Protein AF-0000000087536889 (afdb_homodimer)

Foldseek 3Di:
DDADDLLSVLVVVQVVCVVVVRHDDSVVSSVVSVVVVVVLVVCAVVQHWDDDAQAKIKGKDKDAWDWDDDVVDDIDIGHIDIDIDMDGGNNVVVVVVVVVVVVVVVVD/DDADDLLSVLVVVQVVCVVVVRHDDSVVSSVVSVVVVVVLVVCAVVQHWDDDAQAKIKGKDKDAWDWDDDDPPDIDIGHIDIDIDMDGGNNVVVVVVVVVVVVVVVVD

Organism: NCBI:txid88431

pLDDT: mean 89.38, std 15.9, range [30.55, 98.88]

InterPro domains:
  IPR010992 Integration host factor (IHF)-like DNA-binding domain superfamily [G3DSA:4.10.520.10] (6-98)
  IPR010992 Integration host factor (IHF)-like DNA-binding domain superfamily [SSF47729] (7-92)

Secondary structure (DSSP, 8-state):
-EEESHHHHHHHHHHHHHHTT----HHHHHHHHHHHHHHHHHHHHTT-EEEETTTEEEEEEEEPPEEEEETTEEEEEEPPEEEEEEEE-HHHHHHHHHHHHHHHHHH-/-EEESHHHHHHHHHHHHHHTT----HHHHHHHHHHHHHHHHHHHHTT-EEEETTTEEEEEEEEPPEEEEETTTEEEEEPPE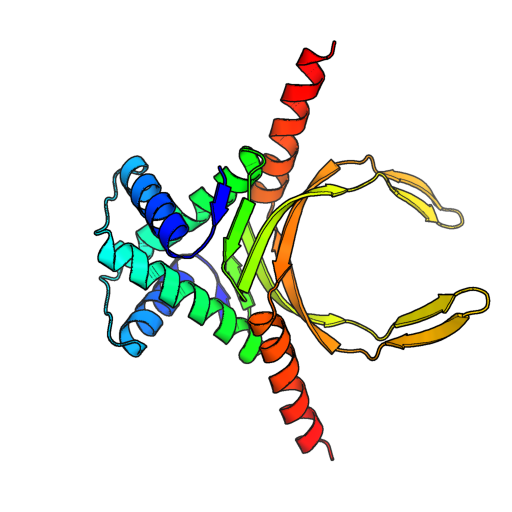EEEEEEE-HHHHHHHHHHHHHHHHHH-

Radius of gyration: 19.92 Å; Cα contacts (8 Å, |Δi|>4): 391; chains: 2; bounding box: 56×58×43 Å

Structure (mmCIF, N/CA/C/O backbone):
data_AF-0000000087536889-model_v1
#
loop_
_entity.id
_entity.type
_entity.pdbx_description
1 polymer 'Uncharacterized protein'
#
loop_
_atom_site.group_PDB
_atom_site.id
_atom_site.type_symbol
_atom_site.label_atom_id
_atom_site.label_alt_id
_atom_site.label_comp_id
_atom_site.label_asym_id
_atom_site.label_entity_id
_atom_site.label_seq_id
_atom_site.pdbx_PDB_ins_code
_atom_site.Cartn_x
_atom_site.Cartn_y
_atom_site.Cartn_z
_atom_site.occupancy
_atom_site.B_iso_or_equiv
_atom_site.auth_seq_id
_atom_site.auth_comp_id
_atom_site.auth_asym_id
_atom_site.auth_atom_id
_atom_site.pdbx_PDB_model_num
ATOM 1 N N . MET A 1 1 ? 10.578 -4.438 12.352 1 92.12 1 MET A N 1
ATOM 2 C CA . MET A 1 1 ? 9.586 -3.404 12.625 1 92.12 1 MET A CA 1
ATOM 3 C C . MET A 1 1 ? 8.172 -3.941 12.43 1 92.12 1 MET A C 1
ATOM 5 O O . MET A 1 1 ? 7.855 -4.488 11.375 1 92.12 1 MET A O 1
ATOM 9 N N . LYS A 1 2 ? 7.332 -3.932 13.469 1 97 2 LYS A N 1
ATOM 10 C CA . LYS A 1 2 ? 5.938 -4.363 13.438 1 97 2 LYS A CA 1
ATOM 11 C C . LYS A 1 2 ? 4.996 -3.207 13.766 1 97 2 LYS A C 1
ATOM 13 O O . LYS A 1 2 ? 5.125 -2.574 14.812 1 97 2 LYS A O 1
ATOM 18 N N . ILE A 1 3 ? 4.113 -2.93 12.883 1 98.56 3 ILE A N 1
ATOM 19 C CA . ILE A 1 3 ? 3.186 -1.812 13.008 1 98.56 3 ILE A CA 1
ATOM 20 C C . ILE A 1 3 ? 1.748 -2.322 12.938 1 98.56 3 ILE A C 1
ATOM 22 O O . ILE A 1 3 ? 1.339 -2.902 11.93 1 98.56 3 ILE A O 1
ATOM 26 N N . ASN A 1 4 ? 1.062 -2.088 14.008 1 98.5 4 ASN A N 1
ATOM 27 C CA . ASN A 1 4 ? -0.333 -2.508 14.078 1 98.5 4 ASN A CA 1
ATOM 28 C C . ASN A 1 4 ? -1.261 -1.329 14.359 1 98.5 4 ASN A C 1
ATOM 30 O O . ASN A 1 4 ? -1.354 -0.865 15.5 1 98.5 4 ASN A O 1
ATOM 34 N N . GLY A 1 5 ? -1.915 -0.837 13.32 1 98.25 5 GLY A N 1
ATOM 35 C CA . GLY A 1 5 ? -2.895 0.226 13.477 1 98.25 5 GLY A CA 1
ATOM 36 C C . GLY A 1 5 ? -2.338 1.603 13.164 1 98.25 5 GLY A C 1
ATOM 37 O O . GLY A 1 5 ? -1.119 1.785 13.109 1 98.25 5 GLY A O 1
ATOM 38 N N . ILE A 1 6 ? -3.236 2.523 13.055 1 98 6 ILE A N 1
ATOM 39 C CA . ILE A 1 6 ? -2.922 3.867 12.586 1 98 6 ILE A CA 1
ATOM 40 C C . ILE A 1 6 ? -2.092 4.602 13.633 1 98 6 ILE A C 1
ATOM 42 O O . ILE A 1 6 ? -1.249 5.438 13.297 1 98 6 ILE A O 1
ATOM 46 N N . LYS A 1 7 ? -2.279 4.277 14.891 1 98 7 LYS A N 1
ATOM 47 C CA . LYS A 1 7 ? -1.533 4.957 15.945 1 98 7 LYS A CA 1
ATOM 48 C C . LYS A 1 7 ? -0.051 4.598 15.891 1 98 7 LYS A C 1
ATOM 50 O O . LYS A 1 7 ? 0.81 5.477 15.938 1 98 7 LYS A O 1
ATOM 55 N N . GLN A 1 8 ? 0.2 3.324 15.773 1 98.75 8 GLN A N 1
ATOM 56 C CA . GLN A 1 8 ? 1.59 2.891 15.68 1 98.75 8 GLN A CA 1
ATOM 57 C C . GLN A 1 8 ? 2.227 3.352 14.375 1 98.75 8 GLN A C 1
ATOM 59 O O . GLN A 1 8 ? 3.422 3.654 14.336 1 98.75 8 GLN A O 1
ATOM 64 N N . LEU A 1 9 ? 1.431 3.385 13.297 1 98.81 9 LEU A N 1
ATOM 65 C CA . LEU A 1 9 ? 1.932 3.934 12.039 1 98.81 9 LEU A CA 1
ATOM 66 C C . LEU A 1 9 ? 2.328 5.395 12.203 1 98.81 9 LEU A C 1
ATOM 68 O O . LEU A 1 9 ? 3.377 5.82 11.711 1 98.81 9 LEU A O 1
ATOM 72 N N . THR A 1 10 ? 1.454 6.098 12.867 1 98.75 10 THR A N 1
ATOM 73 C CA . THR A 1 10 ? 1.726 7.508 13.133 1 98.75 10 THR A CA 1
ATOM 74 C C . THR A 1 10 ? 3.059 7.676 13.852 1 98.75 10 THR A C 1
ATOM 76 O O . THR A 1 10 ? 3.869 8.531 13.484 1 98.75 10 THR A O 1
ATOM 79 N N . ASP A 1 11 ? 3.295 6.871 14.859 1 98.75 11 ASP A N 1
ATOM 80 C CA . ASP A 1 11 ? 4.539 6.941 15.617 1 98.75 11 ASP A CA 1
ATOM 81 C C . ASP A 1 11 ? 5.742 6.645 14.727 1 98.75 11 ASP A C 1
ATOM 83 O O . ASP A 1 11 ? 6.758 7.344 14.797 1 98.75 11 ASP A O 1
ATOM 87 N N . ALA A 1 12 ? 5.641 5.633 13.93 1 98.81 12 ALA A N 1
ATOM 88 C CA . ALA A 1 12 ? 6.734 5.23 13.047 1 98.81 12 ALA A CA 1
ATOM 89 C C . ALA A 1 12 ? 7.062 6.328 12.039 1 98.81 12 ALA A C 1
ATOM 91 O O . ALA A 1 12 ? 8.234 6.625 11.797 1 98.81 12 ALA A O 1
ATOM 92 N N . VAL A 1 13 ? 6.008 6.863 11.461 1 98.81 13 VAL A N 1
ATOM 93 C CA . VAL A 1 13 ? 6.203 7.902 10.453 1 98.81 13 VAL A CA 1
ATOM 94 C C . VAL A 1 13 ? 6.75 9.164 11.117 1 98.81 13 VAL A C 1
ATOM 96 O O . VAL A 1 13 ? 7.629 9.836 10.57 1 98.81 13 VAL A O 1
ATOM 99 N N . TYR A 1 14 ? 6.199 9.461 12.266 1 98.81 14 TYR A N 1
ATOM 100 C CA . TYR A 1 14 ? 6.668 10.586 13.062 1 98.81 14 TYR A CA 1
ATOM 101 C C . TYR A 1 14 ? 8.164 10.469 13.352 1 98.81 14 TYR A C 1
ATOM 103 O O . TYR A 1 14 ? 8.922 11.414 13.133 1 98.81 14 TYR A O 1
ATOM 111 N N . ASP A 1 15 ? 8.625 9.359 13.82 1 98.69 15 ASP A N 1
ATOM 112 C CA . ASP A 1 15 ? 10.023 9.109 14.156 1 98.69 15 ASP A CA 1
ATOM 113 C C . ASP A 1 15 ? 10.898 9.133 12.906 1 98.69 15 ASP A C 1
ATOM 115 O O . ASP A 1 15 ? 12.008 9.664 12.922 1 98.69 15 ASP A O 1
ATOM 119 N N . LYS A 1 16 ? 10.367 8.57 11.836 1 98.75 16 LYS A N 1
ATOM 120 C CA . LYS A 1 16 ? 11.125 8.531 10.586 1 98.75 16 LYS A CA 1
ATOM 121 C C . LYS A 1 16 ? 11.359 9.938 10.039 1 98.75 16 LYS A C 1
ATOM 123 O O . LYS A 1 16 ? 12.445 10.234 9.531 1 98.75 16 LYS A O 1
ATOM 128 N N . ALA A 1 17 ? 10.305 10.75 10.117 1 98.56 17 ALA A N 1
ATOM 129 C CA . ALA A 1 17 ? 10.445 12.133 9.672 1 98.56 17 ALA A CA 1
ATOM 130 C C . ALA A 1 17 ? 11.531 12.852 10.469 1 98.56 17 ALA A C 1
ATOM 132 O O . ALA A 1 17 ? 12.305 13.633 9.906 1 98.56 17 ALA A O 1
ATOM 133 N N . LYS A 1 18 ? 11.609 12.57 11.75 1 98.38 18 LYS A N 1
ATOM 134 C CA . LYS A 1 18 ? 12.656 13.133 12.594 1 98.38 18 LYS A CA 1
ATOM 135 C C . LYS A 1 18 ? 14.031 12.648 12.156 1 98.38 18 LYS A C 1
ATOM 137 O O . LYS A 1 18 ? 14.977 13.438 12.07 1 98.38 18 LYS A O 1
ATOM 142 N N . GLU A 1 19 ? 14.148 11.453 11.938 1 98.19 19 GLU A N 1
ATOM 143 C CA . GLU A 1 19 ? 15.398 10.867 11.469 1 98.19 19 GLU A CA 1
ATOM 144 C C . GLU A 1 19 ? 15.859 11.523 10.172 1 98.19 19 GLU A C 1
ATOM 146 O O . GLU A 1 19 ? 17.062 11.664 9.938 1 98.19 19 GLU A O 1
ATOM 151 N N . MET A 1 20 ? 14.93 11.914 9.422 1 97.75 20 MET A N 1
ATOM 152 C CA . MET A 1 20 ? 15.227 12.531 8.133 1 97.75 20 MET A CA 1
ATOM 153 C C . MET A 1 20 ? 15.508 14.023 8.297 1 97.75 20 MET A C 1
ATOM 155 O O . MET A 1 20 ? 15.672 14.742 7.312 1 97.75 20 MET A O 1
ATOM 159 N N . ASN A 1 21 ? 15.367 14.438 9.508 1 97.69 21 ASN A N 1
ATOM 160 C CA . ASN A 1 21 ? 15.633 15.828 9.875 1 97.69 21 ASN A CA 1
ATOM 161 C C . ASN A 1 21 ? 14.539 16.766 9.367 1 97.69 21 ASN A C 1
ATOM 163 O O . ASN A 1 21 ? 14.812 17.891 8.984 1 97.69 21 ASN A O 1
ATOM 167 N N . HIS A 1 22 ? 13.297 16.25 9.25 1 98.06 22 HIS A N 1
ATOM 168 C CA . HIS A 1 22 ? 12.102 17.016 8.922 1 98.06 22 HIS A CA 1
ATOM 169 C C . HIS A 1 22 ? 10.969 16.719 9.898 1 98.06 22 HIS A C 1
ATOM 171 O O . HIS A 1 22 ? 9.961 16.109 9.516 1 98.06 22 HIS A O 1
ATOM 177 N N . PRO A 1 23 ? 11.164 17.141 11.078 1 96.88 23 PRO A N 1
ATOM 178 C CA . PRO A 1 23 ? 10.156 16.828 12.094 1 96.88 23 PRO A CA 1
ATOM 179 C C . PRO A 1 23 ? 8.781 17.406 11.758 1 96.88 23 PRO A C 1
ATOM 181 O O . PRO A 1 23 ? 8.688 18.531 11.258 1 96.88 23 PRO A O 1
ATOM 184 N N . ILE A 1 24 ? 7.793 16.656 12.008 1 97.56 24 ILE A N 1
ATOM 185 C CA . ILE A 1 24 ? 6.383 17.016 11.852 1 97.56 24 ILE A CA 1
ATOM 186 C C . ILE A 1 24 ? 5.668 16.844 13.195 1 97.56 24 ILE A C 1
ATOM 188 O O . ILE A 1 24 ? 6.043 15.992 14 1 97.56 24 ILE A O 1
ATOM 192 N N . ARG A 1 25 ? 4.684 17.625 13.406 1 96.75 25 ARG A N 1
ATOM 193 C CA . ARG A 1 25 ? 3.902 17.438 14.617 1 96.75 25 ARG A CA 1
ATOM 194 C C . ARG A 1 25 ? 3.168 16.094 14.586 1 96.75 25 ARG A C 1
ATOM 196 O O . ARG A 1 25 ? 2.662 15.688 13.547 1 96.75 25 ARG A O 1
ATOM 203 N N . LYS A 1 26 ? 3.113 15.508 15.695 1 97.19 26 LYS A N 1
ATOM 204 C CA . LYS A 1 26 ? 2.541 14.172 15.797 1 97.19 26 LYS A CA 1
ATOM 205 C C . LYS A 1 26 ? 1.084 14.156 15.344 1 97.19 26 LYS A C 1
ATOM 207 O O . LYS A 1 26 ? 0.661 13.258 14.617 1 97.19 26 LYS A O 1
ATOM 212 N N . HIS A 1 27 ? 0.334 15.164 15.828 1 96.81 27 HIS A N 1
ATOM 213 C CA . HIS A 1 27 ? -1.077 15.242 15.469 1 96.81 27 HIS A CA 1
ATOM 214 C C . HIS A 1 27 ? -1.252 15.398 13.961 1 96.81 27 HIS A C 1
ATOM 216 O O . HIS A 1 27 ? -2.174 14.828 13.375 1 96.81 27 HIS A O 1
ATOM 222 N N . GLU A 1 28 ? -0.443 16.156 13.359 1 97.5 28 GLU A N 1
ATOM 223 C CA . GLU A 1 28 ? -0.486 16.344 11.914 1 97.5 28 GLU A CA 1
ATOM 224 C C . GLU A 1 28 ? -0.09 15.062 11.188 1 97.5 28 GLU A C 1
ATOM 226 O O . GLU A 1 28 ? -0.647 14.742 10.133 1 97.5 28 GLU A O 1
ATOM 231 N N . THR A 1 29 ? 0.919 14.383 11.734 1 98.75 29 THR A N 1
ATOM 232 C CA . THR A 1 29 ? 1.304 13.086 11.188 1 98.75 29 THR A CA 1
ATOM 233 C C . THR A 1 29 ? 0.118 12.125 11.188 1 98.75 29 THR A C 1
ATOM 235 O O . THR A 1 29 ? -0.109 11.414 10.211 1 98.75 29 THR A O 1
ATOM 238 N N . TYR A 1 30 ? -0.627 12.148 12.25 1 98.69 30 TYR A N 1
ATOM 239 C CA . TYR A 1 30 ? -1.805 11.297 12.383 1 98.69 30 TYR A CA 1
ATOM 240 C C . TYR A 1 30 ? -2.811 11.586 11.273 1 98.69 30 TYR A C 1
ATOM 242 O O . TYR A 1 30 ? -3.264 10.664 10.586 1 98.69 30 TYR A O 1
ATOM 250 N N . TRP A 1 31 ? -3.068 12.758 11.07 1 98.5 31 TRP A N 1
ATOM 251 C CA . TRP A 1 31 ? -4.098 13.109 10.102 1 98.5 31 TRP A CA 1
ATOM 252 C C . TRP A 1 31 ? -3.59 12.922 8.672 1 98.5 31 TRP A C 1
ATOM 254 O O . TRP A 1 31 ? -4.359 12.578 7.773 1 98.5 31 TRP A O 1
ATOM 264 N N . ALA A 1 32 ? -2.291 13.141 8.477 1 98.81 32 ALA A N 1
ATOM 265 C CA . ALA A 1 32 ? -1.713 12.828 7.168 1 98.81 32 ALA A CA 1
ATOM 266 C C . ALA A 1 32 ? -1.886 11.352 6.832 1 98.81 32 ALA A C 1
ATOM 268 O O . ALA A 1 32 ? -2.252 11.008 5.707 1 98.81 32 ALA A O 1
ATOM 269 N N . MET A 1 33 ? -1.662 10.5 7.809 1 98.81 33 MET A N 1
ATOM 270 C CA . MET A 1 33 ? -1.79 9.062 7.59 1 98.81 33 MET A CA 1
ATOM 271 C C . MET A 1 33 ? -3.246 8.672 7.359 1 98.81 33 MET A C 1
ATOM 273 O O . MET A 1 33 ? -3.549 7.875 6.469 1 98.81 33 MET A O 1
ATOM 277 N N . LYS A 1 34 ? -4.133 9.25 8.117 1 98.62 34 LYS A N 1
ATOM 278 C CA . LYS A 1 34 ? -5.555 8.984 7.914 1 98.62 34 LYS A CA 1
ATOM 279 C C . LYS A 1 34 ? -6.012 9.445 6.535 1 98.62 34 LYS A C 1
ATOM 281 O O . LYS A 1 34 ? -6.734 8.719 5.844 1 98.62 34 LYS A O 1
ATOM 286 N N . ALA A 1 35 ? -5.613 10.633 6.219 1 98.75 35 ALA A N 1
ATOM 287 C CA . ALA A 1 35 ? -5.957 11.172 4.906 1 98.75 35 ALA A CA 1
ATOM 288 C C . ALA A 1 35 ? -5.395 10.289 3.791 1 98.75 35 ALA A C 1
ATOM 290 O O . ALA A 1 35 ? -6.059 10.062 2.777 1 98.75 35 ALA A O 1
ATOM 291 N N . PHE A 1 36 ? -4.195 9.82 4.012 1 98.88 36 PHE A N 1
ATOM 292 C CA . PHE A 1 36 ? -3.588 8.953 3.008 1 98.88 36 PHE A CA 1
ATOM 293 C C . PHE A 1 36 ? -4.398 7.676 2.842 1 98.88 36 PHE A C 1
ATOM 295 O O . PHE A 1 36 ? -4.602 7.203 1.722 1 98.88 36 PHE A O 1
ATOM 302 N N . MET A 1 37 ? -4.898 7.059 3.904 1 98.75 37 MET A N 1
ATOM 303 C CA . MET A 1 37 ? -5.742 5.871 3.811 1 98.75 37 MET A CA 1
ATOM 304 C C . MET A 1 37 ? -6.988 6.152 2.979 1 98.75 37 MET A C 1
ATOM 306 O O . MET A 1 37 ? -7.363 5.352 2.121 1 98.75 37 MET A O 1
ATOM 310 N N . GLU A 1 38 ? -7.516 7.293 3.203 1 98.62 38 GLU A N 1
ATOM 311 C CA . GLU A 1 38 ? -8.703 7.676 2.445 1 98.62 38 GLU A CA 1
ATOM 312 C C . GLU A 1 38 ? -8.375 7.891 0.972 1 98.62 38 GLU A C 1
ATOM 314 O O . GLU A 1 38 ? -9.172 7.562 0.096 1 98.62 38 GLU A O 1
ATOM 319 N N . VAL A 1 39 ? -7.277 8.461 0.672 1 98.81 39 VAL A N 1
ATOM 320 C CA . VAL A 1 39 ? -6.844 8.656 -0.708 1 98.81 39 VAL A CA 1
ATOM 321 C C . VAL A 1 39 ? -6.711 7.305 -1.402 1 98.81 39 VAL A C 1
ATOM 323 O O . VAL A 1 39 ? -7.125 7.145 -2.553 1 98.81 39 VAL A O 1
ATOM 326 N N . MET A 1 40 ? -6.113 6.312 -0.731 1 98.5 40 MET A N 1
ATOM 327 C CA . MET A 1 40 ? -6 4.977 -1.312 1 98.5 40 MET A CA 1
ATOM 328 C C . MET A 1 40 ? -7.375 4.406 -1.64 1 98.5 40 MET A C 1
ATOM 330 O O . MET A 1 40 ? -7.57 3.818 -2.705 1 98.5 40 MET A O 1
ATOM 334 N N . VAL A 1 41 ? -8.281 4.586 -0.729 1 97.75 41 VAL A N 1
ATOM 335 C CA . VAL A 1 41 ? -9.648 4.105 -0.929 1 97.75 41 VAL A CA 1
ATOM 336 C C . VAL A 1 41 ? -10.266 4.793 -2.145 1 97.75 41 VAL A C 1
ATOM 338 O O . VAL A 1 41 ? -10.859 4.137 -3 1 97.75 41 VAL A O 1
ATOM 341 N N . ASP A 1 42 ? -10.094 6.082 -2.238 1 97.19 42 ASP A N 1
ATOM 342 C CA . ASP A 1 42 ? -10.641 6.855 -3.346 1 97.19 42 ASP A CA 1
ATOM 343 C C . ASP A 1 42 ? -10.055 6.406 -4.68 1 97.19 42 ASP A C 1
ATOM 345 O O . ASP A 1 42 ? -10.766 6.332 -5.684 1 97.19 42 ASP A O 1
ATOM 349 N N . VAL A 1 43 ? -8.773 6.164 -4.715 1 97.88 43 VAL A N 1
ATOM 350 C CA . VAL A 1 43 ? -8.094 5.715 -5.926 1 97.88 43 VAL A CA 1
ATOM 351 C C . VAL A 1 43 ? -8.766 4.453 -6.461 1 97.88 43 VAL A C 1
ATOM 353 O O . VAL A 1 43 ? -9.031 4.348 -7.66 1 97.88 43 VAL A O 1
ATOM 356 N N . ILE A 1 44 ? -9.055 3.512 -5.598 1 96.94 44 ILE A N 1
ATOM 357 C CA . ILE A 1 44 ? -9.664 2.246 -5.992 1 96.94 44 ILE A CA 1
ATOM 358 C C . ILE A 1 44 ? -11.117 2.475 -6.391 1 96.94 44 ILE A C 1
ATOM 360 O O . ILE A 1 44 ? -11.578 1.971 -7.422 1 96.94 44 ILE A O 1
ATOM 364 N N . ARG A 1 45 ? -11.82 3.271 -5.621 1 94.75 45 ARG A N 1
ATOM 365 C CA . ARG A 1 45 ? -13.234 3.553 -5.863 1 94.75 45 ARG A CA 1
ATOM 366 C C . ARG A 1 45 ? -13.438 4.203 -7.227 1 94.75 45 ARG A C 1
ATOM 368 O O . ARG A 1 45 ? -14.398 3.895 -7.93 1 94.75 45 ARG A O 1
ATOM 375 N N . GLU A 1 46 ? -12.523 5.02 -7.648 1 93.88 46 GLU A N 1
ATOM 376 C CA . GLU A 1 46 ? -12.672 5.848 -8.844 1 93.88 46 GLU A CA 1
ATOM 377 C C . GLU A 1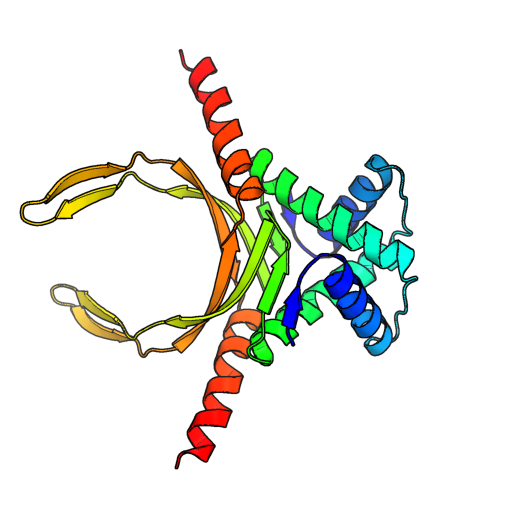 46 ? -11.969 5.223 -10.047 1 93.88 46 GLU A C 1
ATOM 379 O O . GLU A 1 46 ? -11.797 5.871 -11.078 1 93.88 46 GLU A O 1
ATOM 384 N N . ASP A 1 47 ? -11.508 4.012 -9.867 1 93.62 47 ASP A N 1
ATOM 385 C CA . ASP A 1 47 ? -10.812 3.305 -10.93 1 93.62 47 ASP A CA 1
ATOM 386 C C . ASP A 1 47 ? -9.602 4.102 -11.422 1 93.62 47 ASP A C 1
ATOM 388 O O . ASP A 1 47 ? -9.406 4.254 -12.633 1 93.62 47 ASP A O 1
ATOM 392 N N . GLY A 1 48 ? -8.953 4.695 -10.438 1 95.44 48 GLY A N 1
ATOM 393 C CA . GLY A 1 48 ? -7.715 5.414 -10.695 1 95.44 48 GLY A CA 1
ATOM 394 C C . GLY A 1 48 ? -6.473 4.594 -10.406 1 95.44 48 GLY A C 1
ATOM 395 O O . GLY A 1 48 ? -6.512 3.363 -10.461 1 95.44 48 GLY A O 1
ATOM 396 N N . TYR A 1 49 ? -5.34 5.281 -10.234 1 98.12 49 TYR A N 1
ATOM 397 C CA . TYR A 1 49 ? -4.113 4.617 -9.805 1 98.12 49 TYR A CA 1
ATOM 398 C C . TYR A 1 49 ? -3.258 5.547 -8.961 1 98.12 49 TYR A C 1
ATOM 400 O O . TYR A 1 49 ? -3.42 6.77 -9.008 1 98.12 49 TYR A O 1
ATOM 408 N N . LEU A 1 50 ? -2.436 5.035 -8.148 1 98.75 50 LEU A N 1
ATOM 409 C CA . LEU A 1 50 ? -1.395 5.691 -7.367 1 98.75 50 LEU A CA 1
ATOM 410 C C . LEU A 1 50 ? -0.028 5.082 -7.6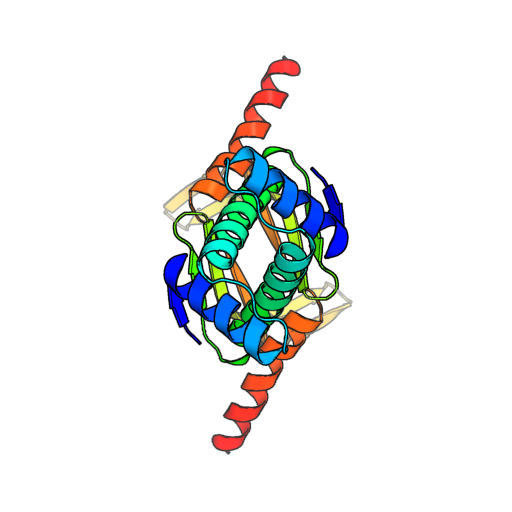6 1 98.75 50 LEU A C 1
ATOM 412 O O . LEU A 1 50 ? 0.203 3.902 -7.375 1 98.75 50 LEU A O 1
ATOM 416 N N . ARG A 1 51 ? 0.804 5.883 -8.258 1 98.81 51 ARG A N 1
ATOM 417 C CA . ARG A 1 51 ? 2.135 5.406 -8.625 1 98.81 51 ARG A CA 1
ATOM 418 C C . ARG A 1 51 ? 3.217 6.203 -7.906 1 98.81 51 ARG A C 1
ATOM 420 O O . ARG A 1 51 ? 3.285 7.426 -8.039 1 98.81 51 ARG A O 1
ATOM 427 N N . ILE A 1 52 ? 3.984 5.535 -7.129 1 98.5 52 ILE A N 1
ATOM 428 C CA . ILE A 1 52 ? 5.199 6.094 -6.543 1 98.5 52 ILE A CA 1
ATOM 429 C C . ILE A 1 52 ? 6.418 5.367 -7.098 1 98.5 52 ILE A C 1
ATOM 431 O O . ILE A 1 52 ? 6.586 4.164 -6.875 1 98.5 52 ILE A O 1
ATOM 435 N N . TYR A 1 53 ? 7.258 6.09 -7.684 1 96.12 53 TYR A N 1
ATOM 436 C CA . TYR A 1 53 ? 8.398 5.512 -8.383 1 96.12 53 TYR A CA 1
ATOM 437 C C . TYR A 1 53 ? 9.242 4.656 -7.441 1 96.12 53 TYR A C 1
ATOM 439 O O . TYR A 1 53 ? 9.508 5.051 -6.305 1 96.12 53 TYR A O 1
ATOM 447 N N . ASP A 1 54 ? 9.609 3.414 -7.84 1 96 54 ASP A N 1
ATOM 448 C CA . ASP A 1 54 ? 10.5 2.438 -7.215 1 96 54 ASP A CA 1
ATOM 449 C C . ASP A 1 54 ? 9.859 1.833 -5.965 1 96 54 ASP A C 1
ATOM 451 O O . ASP A 1 54 ? 10.438 0.949 -5.332 1 96 54 ASP A O 1
ATOM 455 N N . ILE A 1 55 ? 8.609 2.324 -5.676 1 98.19 55 ILE A N 1
ATOM 456 C CA . ILE A 1 55 ? 7.992 1.831 -4.445 1 98.19 55 ILE A CA 1
ATOM 457 C C . ILE A 1 55 ? 6.777 0.969 -4.785 1 98.19 55 ILE A C 1
ATOM 459 O O . ILE A 1 55 ? 6.789 -0.244 -4.562 1 98.19 55 ILE A O 1
ATOM 463 N N . LEU A 1 56 ? 5.734 1.59 -5.445 1 98.5 56 LEU A N 1
ATOM 464 C CA . LEU A 1 56 ? 4.539 0.786 -5.691 1 98.5 56 LEU A CA 1
ATOM 465 C C . LEU A 1 56 ? 3.646 1.447 -6.734 1 98.5 56 LEU A C 1
ATOM 467 O O . LEU A 1 56 ? 3.814 2.629 -7.043 1 98.5 56 LEU A O 1
ATOM 471 N N . ILE A 1 57 ? 2.781 0.686 -7.336 1 98.69 57 ILE A N 1
ATOM 472 C CA . ILE A 1 57 ? 1.608 1.112 -8.086 1 98.69 57 ILE A CA 1
ATOM 473 C C . ILE A 1 57 ? 0.355 0.467 -7.504 1 98.69 57 ILE A C 1
ATOM 475 O O . ILE A 1 57 ? 0.279 -0.757 -7.379 1 98.69 57 ILE A O 1
ATOM 479 N N . LEU A 1 58 ? -0.592 1.211 -7.078 1 98.62 58 LEU A N 1
ATOM 480 C CA . LEU A 1 58 ? -1.903 0.785 -6.602 1 98.62 58 LEU A CA 1
ATOM 481 C C . LEU A 1 58 ? -2.975 1.037 -7.66 1 98.62 58 LEU A C 1
ATOM 483 O O . LEU A 1 58 ? -3.068 2.141 -8.203 1 98.62 58 LEU A O 1
ATOM 487 N N . GLU A 1 59 ? -3.732 0.066 -7.898 1 97.75 59 GLU A N 1
ATOM 488 C CA . GLU A 1 59 ? -4.805 0.193 -8.883 1 97.75 59 GLU A CA 1
ATOM 489 C C . GLU A 1 59 ? -5.879 -0.87 -8.664 1 97.75 59 GLU A C 1
ATOM 491 O O . GLU A 1 59 ? -5.727 -1.749 -7.816 1 97.75 59 GLU A O 1
ATOM 496 N N . ARG A 1 60 ? -6.945 -0.698 -9.367 1 95.69 60 ARG A N 1
ATOM 497 C CA . ARG A 1 60 ? -8 -1.705 -9.445 1 95.69 60 ARG A CA 1
ATOM 498 C C . ARG A 1 60 ? -7.781 -2.641 -10.625 1 95.69 60 ARG A C 1
ATOM 500 O O . ARG A 1 60 ? -7.379 -2.203 -11.703 1 95.69 60 ARG A O 1
ATOM 507 N N . LYS A 1 61 ? -7.977 -3.941 -10.43 1 93.75 61 LYS A N 1
ATOM 508 C CA . LYS A 1 61 ? -7.766 -4.914 -11.5 1 93.75 61 LYS A CA 1
ATOM 509 C C . LYS A 1 61 ? -8.922 -5.91 -11.57 1 93.75 61 LYS A C 1
ATOM 511 O O . LYS A 1 61 ? -9.5 -6.27 -10.547 1 93.75 61 LYS A O 1
ATOM 516 N N . TRP A 1 62 ? -9.148 -6.324 -12.734 1 92.19 62 TRP A N 1
ATOM 517 C CA . TRP A 1 62 ? -10.125 -7.391 -12.953 1 92.19 62 TRP A CA 1
ATOM 518 C C . TRP A 1 62 ? -9.484 -8.758 -12.766 1 92.19 62 TRP A C 1
ATOM 520 O O . TRP A 1 62 ? -8.453 -9.062 -13.375 1 92.19 62 TRP A O 1
ATOM 530 N N . LYS A 1 63 ? -10.094 -9.477 -11.891 1 91.06 63 LYS A N 1
ATOM 531 C CA . LYS A 1 63 ? -9.719 -10.875 -11.734 1 91.06 63 LYS A CA 1
ATOM 532 C C . LYS A 1 63 ? -10.742 -11.797 -12.398 1 91.06 63 LYS A C 1
ATOM 534 O O . LYS A 1 63 ? -11.93 -11.766 -12.062 1 91.06 63 LYS A O 1
ATOM 539 N N . ASN A 1 64 ? -10.273 -12.586 -13.258 1 89.81 64 ASN A N 1
ATOM 540 C CA . ASN A 1 64 ? -11.133 -13.484 -14.016 1 89.81 64 ASN A CA 1
ATOM 541 C C . ASN A 1 64 ? -11.773 -14.539 -13.125 1 89.81 64 ASN A C 1
ATOM 543 O O . ASN A 1 64 ? -11.203 -14.922 -12.102 1 89.81 64 ASN A O 1
ATOM 547 N N . ALA A 1 65 ? -12.938 -14.961 -13.594 1 86.56 65 ALA A N 1
ATOM 548 C CA . ALA A 1 65 ? -13.609 -16.078 -12.938 1 86.56 65 ALA A CA 1
ATOM 549 C C . ALA A 1 65 ? -12.734 -17.328 -12.945 1 86.56 65 ALA A C 1
ATOM 551 O O . ALA A 1 65 ? -11.938 -17.531 -13.867 1 86.56 65 ALA A O 1
ATOM 552 N N . LYS A 1 66 ? -12.789 -18 -11.883 1 83.62 66 LYS A N 1
ATOM 553 C CA . LYS A 1 66 ? -12.055 -19.266 -11.789 1 83.62 66 LYS A CA 1
ATOM 554 C C . LYS A 1 66 ? -12.969 -20.406 -11.367 1 83.62 66 LYS A C 1
ATOM 556 O O . LYS A 1 66 ? -13.875 -20.219 -10.555 1 83.62 66 LYS A O 1
ATOM 561 N N . THR A 1 67 ? -12.75 -21.484 -12.07 1 81.44 67 THR A N 1
ATOM 562 C CA . THR A 1 67 ? -13.453 -22.719 -11.719 1 81.44 67 THR A CA 1
ATOM 563 C C . THR A 1 67 ? -12.516 -23.688 -11.016 1 81.44 67 THR A C 1
ATOM 565 O O . THR A 1 67 ? -11.406 -23.938 -11.484 1 81.44 67 THR A O 1
ATOM 568 N N . TYR A 1 68 ? -12.867 -23.922 -9.828 1 76.94 68 TYR A N 1
ATOM 569 C CA . TYR A 1 68 ? -12.086 -24.875 -9.062 1 76.94 68 TYR A CA 1
ATOM 570 C C . TYR A 1 68 ? -12.797 -26.219 -8.984 1 76.94 68 TYR A C 1
ATOM 572 O O . TYR A 1 68 ? -14.016 -26.281 -8.781 1 76.94 68 TYR A O 1
ATOM 580 N N . GLY A 1 69 ? -12.18 -27.281 -9.539 1 71.12 69 GLY A N 1
ATOM 581 C CA . GLY A 1 69 ? -12.734 -28.625 -9.422 1 71.12 69 GLY A CA 1
ATOM 582 C C . GLY A 1 69 ? -11.922 -29.531 -8.516 1 71.12 69 GLY A C 1
ATOM 583 O O . GLY A 1 69 ? -10.703 -29.375 -8.406 1 71.12 69 GLY A O 1
ATOM 584 N N . ASN A 1 70 ? -12.539 -29.812 -7.383 1 66.06 70 ASN A N 1
ATOM 585 C CA . ASN A 1 70 ? -11.883 -30.859 -6.613 1 66.06 70 ASN A CA 1
ATOM 586 C C . ASN A 1 70 ? -12.461 -32.25 -6.918 1 66.06 70 ASN A C 1
ATOM 588 O O . ASN A 1 70 ? -13.656 -32.344 -7.207 1 66.06 70 ASN A O 1
ATOM 592 N N . PHE A 1 71 ? -11.461 -33.031 -7.133 1 68.94 71 PHE A N 1
ATOM 593 C CA . PHE A 1 71 ? -11.922 -34.406 -7.289 1 68.94 71 PHE A CA 1
ATOM 594 C C . PHE A 1 71 ? -12.961 -34.75 -6.23 1 68.94 71 PHE A C 1
ATOM 596 O O . PHE A 1 71 ? -12.688 -34.656 -5.031 1 68.94 71 PHE A O 1
ATOM 603 N N . GLY A 1 72 ? -14.094 -35.094 -6.754 1 69.38 72 GLY A N 1
ATOM 604 C CA . GLY A 1 72 ? -15.172 -35.562 -5.898 1 69.38 72 GLY A CA 1
ATOM 605 C C . GLY A 1 72 ? -16 -34.469 -5.297 1 69.38 72 GLY A C 1
ATOM 606 O O . GLY A 1 72 ? -17.016 -34.719 -4.641 1 69.38 72 GLY A O 1
ATOM 607 N N . ARG A 1 73 ? -15.18 -33.406 -5.16 1 65.81 73 ARG A N 1
ATOM 608 C CA . ARG A 1 73 ? -15.93 -32.281 -4.609 1 65.81 73 ARG A CA 1
ATOM 609 C C . ARG A 1 73 ? -16.328 -31.297 -5.703 1 65.81 73 ARG A C 1
ATOM 611 O O . ARG A 1 73 ? -15.617 -31.156 -6.703 1 65.81 73 ARG A O 1
ATOM 618 N N . GLY A 1 74 ? -17.438 -31.297 -6.07 1 73.44 74 GLY A N 1
ATOM 619 C CA . GLY A 1 74 ? -18.141 -30.453 -7.012 1 73.44 74 GLY A CA 1
ATOM 620 C C . GLY A 1 74 ? -17.312 -29.297 -7.523 1 73.44 74 GLY A C 1
ATOM 621 O O . GLY A 1 74 ? -16.172 -29.094 -7.086 1 73.44 74 GLY A O 1
ATOM 622 N N . VAL A 1 75 ? -17.719 -28.875 -8.727 1 78 75 VAL A N 1
ATOM 623 C CA . VAL A 1 75 ? -17.078 -27.75 -9.406 1 78 75 VAL A CA 1
ATOM 624 C C . VAL A 1 75 ? -17.562 -26.438 -8.805 1 78 75 VAL A C 1
ATOM 626 O O . VAL A 1 75 ? -18.766 -26.219 -8.656 1 78 75 VAL A O 1
ATOM 629 N N . VAL A 1 76 ? -16.672 -25.688 -8.125 1 81.38 76 VAL A N 1
ATOM 630 C CA . VAL A 1 76 ? -17.016 -24.359 -7.621 1 81.38 76 VAL A CA 1
ATOM 631 C C . VAL A 1 76 ? -16.531 -23.297 -8.594 1 81.38 76 VAL A C 1
ATOM 633 O O . VAL A 1 76 ? -15.375 -23.312 -9.023 1 81.38 76 VAL A O 1
ATOM 636 N N . ARG A 1 77 ? -17.484 -22.531 -9.078 1 81.75 77 ARG A N 1
ATOM 637 C CA . ARG A 1 77 ? -17.172 -21.422 -9.977 1 81.75 77 ARG A CA 1
ATOM 638 C C . ARG A 1 77 ? -17.188 -20.094 -9.227 1 81.75 77 ARG A C 1
ATOM 640 O O . ARG A 1 77 ? -18.141 -19.766 -8.523 1 81.75 77 ARG A O 1
ATOM 647 N N . LYS A 1 78 ? -16.109 -19.484 -9.258 1 82.06 78 LYS A N 1
ATOM 648 C CA . LYS A 1 78 ? -16.031 -18.125 -8.742 1 82.06 78 LYS A CA 1
ATOM 649 C C . LYS A 1 78 ? -16.125 -17.109 -9.883 1 82.06 78 LYS A C 1
ATOM 651 O O . LYS A 1 78 ? -15.383 -17.188 -10.859 1 82.06 78 LYS A O 1
ATOM 656 N N . GLU A 1 79 ? -17.016 -16.172 -9.727 1 86.25 79 GLU A N 1
ATOM 657 C CA . GLU A 1 79 ? -17.203 -15.156 -10.758 1 86.25 79 GLU A CA 1
ATOM 658 C C . GLU A 1 79 ? -16.062 -14.148 -10.766 1 86.25 79 GLU A C 1
ATOM 660 O O . GLU A 1 79 ? -15.391 -13.953 -9.75 1 86.25 79 GLU A O 1
ATOM 665 N N . GLY A 1 80 ? -15.828 -13.688 -11.922 1 88.5 80 GLY A N 1
ATOM 666 C CA . GLY A 1 80 ? -14.867 -12.594 -12.008 1 88.5 80 GLY A CA 1
ATOM 667 C C . GLY A 1 80 ? -15.258 -11.391 -11.172 1 88.5 80 GLY A C 1
ATOM 668 O O . GLY A 1 80 ? -16.438 -11.164 -10.922 1 88.5 80 GLY A O 1
ATOM 669 N N . LYS A 1 81 ? -14.242 -10.703 -10.68 1 91.5 81 LYS A N 1
ATOM 670 C CA . LYS A 1 81 ? -14.523 -9.516 -9.883 1 91.5 81 LYS A CA 1
ATOM 671 C C . LYS A 1 81 ? -13.359 -8.523 -9.945 1 91.5 81 LYS A C 1
ATOM 673 O O . LYS A 1 81 ? -12.234 -8.898 -10.273 1 91.5 81 LYS A O 1
ATOM 678 N N . TYR A 1 82 ? -13.695 -7.316 -9.672 1 92.75 82 TYR A N 1
ATOM 679 C CA . TYR A 1 82 ? -12.648 -6.316 -9.5 1 92.75 82 TYR A CA 1
ATOM 680 C C . TYR A 1 82 ? -12.031 -6.402 -8.109 1 92.75 82 TYR A C 1
ATOM 682 O O . TYR A 1 82 ? -12.742 -6.609 -7.121 1 92.75 82 TYR A O 1
ATOM 690 N N . VAL A 1 83 ? -10.727 -6.289 -8.133 1 95.12 83 VAL A N 1
ATOM 691 C CA . VAL A 1 83 ? -10.008 -6.312 -6.863 1 95.12 83 VAL A CA 1
ATOM 692 C C . VAL A 1 83 ? -8.961 -5.203 -6.84 1 95.12 83 VAL A C 1
ATOM 694 O O . VAL A 1 83 ? -8.445 -4.805 -7.891 1 95.12 83 VAL A O 1
ATOM 697 N N . PRO A 1 84 ? -8.672 -4.645 -5.633 1 96.88 84 PRO A N 1
ATOM 698 C CA . PRO A 1 84 ? -7.465 -3.824 -5.547 1 96.88 84 PRO A CA 1
ATOM 699 C C . PRO A 1 84 ? -6.191 -4.625 -5.801 1 96.88 84 PRO A C 1
ATOM 701 O O . PRO A 1 84 ? -6.129 -5.812 -5.465 1 96.88 84 PRO A O 1
ATOM 704 N N . SER A 1 85 ? -5.223 -3.975 -6.367 1 96.88 85 SER A N 1
ATOM 705 C CA . SER A 1 85 ? -3.967 -4.641 -6.703 1 96.88 85 SER A CA 1
ATOM 706 C C . SER A 1 85 ? -2.777 -3.705 -6.504 1 96.88 85 SER A C 1
ATOM 708 O O . SER A 1 85 ? -2.889 -2.496 -6.719 1 96.88 85 SER A O 1
ATOM 710 N N . ILE A 1 86 ? -1.659 -4.301 -6.055 1 97.88 86 ILE A N 1
ATOM 711 C CA . ILE A 1 86 ? -0.423 -3.537 -5.926 1 97.88 86 ILE A CA 1
ATOM 712 C C . ILE A 1 86 ? 0.693 -4.223 -6.711 1 97.88 86 ILE A C 1
ATOM 714 O O . ILE A 1 86 ? 0.793 -5.453 -6.711 1 97.88 86 ILE A O 1
ATOM 718 N N . ARG A 1 87 ? 1.413 -3.459 -7.406 1 97.44 87 ARG A N 1
ATOM 719 C CA . ARG A 1 87 ? 2.711 -3.842 -7.949 1 97.44 87 ARG A CA 1
ATOM 720 C C . ARG A 1 87 ? 3.84 -3.082 -7.262 1 97.44 87 ARG A C 1
ATOM 722 O O . ARG A 1 87 ? 3.855 -1.85 -7.258 1 97.44 87 ARG A O 1
ATOM 729 N N . PHE A 1 88 ? 4.754 -3.838 -6.758 1 97.94 88 PHE A N 1
ATOM 730 C CA . PHE A 1 88 ? 5.852 -3.189 -6.051 1 97.94 88 PHE A CA 1
ATOM 731 C C . PHE A 1 88 ? 6.969 -2.811 -7.02 1 97.94 88 PHE A C 1
ATOM 733 O O . PHE A 1 88 ? 7.184 -3.49 -8.023 1 97.94 88 PHE A O 1
ATOM 740 N N . GLY A 1 89 ? 7.664 -1.754 -6.656 1 97.25 89 GLY A N 1
ATOM 741 C CA . GLY A 1 89 ? 8.758 -1.269 -7.484 1 97.25 89 GLY A CA 1
ATOM 742 C C . GLY A 1 89 ? 10.086 -1.922 -7.16 1 97.25 89 GLY A C 1
ATOM 743 O O . GLY A 1 89 ? 10.156 -2.793 -6.293 1 97.25 89 GLY A O 1
ATOM 744 N N . ARG A 1 90 ? 11.062 -1.523 -7.84 1 96.69 90 ARG A N 1
ATOM 745 C CA . ARG A 1 90 ? 12.383 -2.139 -7.789 1 96.69 90 ARG A CA 1
ATOM 746 C C . ARG A 1 90 ? 12.984 -2.031 -6.391 1 96.69 90 ARG A C 1
ATOM 748 O O . ARG A 1 90 ? 13.617 -2.973 -5.906 1 96.69 90 ARG A O 1
ATOM 755 N N . ARG A 1 91 ? 12.852 -0.938 -5.781 1 96.94 91 ARG A N 1
ATOM 756 C CA . ARG A 1 91 ? 13.438 -0.716 -4.461 1 96.94 91 ARG A CA 1
ATOM 757 C C . ARG A 1 91 ? 12.852 -1.681 -3.434 1 96.94 91 ARG A C 1
ATOM 759 O O . ARG A 1 91 ? 13.594 -2.318 -2.682 1 96.94 91 ARG A O 1
ATOM 766 N N . MET A 1 92 ? 11.555 -1.778 -3.457 1 96.94 92 MET A N 1
ATOM 767 C CA . MET A 1 92 ? 10.883 -2.688 -2.535 1 96.94 92 MET A CA 1
ATOM 768 C C . MET A 1 92 ? 11.297 -4.133 -2.793 1 96.94 92 MET A C 1
ATOM 770 O O . MET A 1 92 ? 11.562 -4.883 -1.852 1 96.94 92 MET A O 1
ATOM 774 N N . ASN A 1 93 ? 11.383 -4.473 -4.031 1 94.69 93 ASN A N 1
ATOM 775 C CA . ASN A 1 93 ? 11.789 -5.828 -4.395 1 94.69 93 ASN A CA 1
ATOM 776 C C . ASN A 1 93 ? 13.227 -6.117 -3.969 1 94.69 93 ASN A C 1
ATOM 778 O O . ASN A 1 93 ? 13.523 -7.207 -3.477 1 94.69 93 ASN A O 1
ATOM 782 N N . ARG A 1 94 ? 14.07 -5.18 -4.129 1 95.25 94 ARG A N 1
ATOM 783 C CA . ARG A 1 94 ? 15.469 -5.336 -3.768 1 95.25 94 ARG A CA 1
ATOM 784 C C . ARG A 1 94 ? 15.633 -5.531 -2.264 1 95.25 94 ARG A C 1
ATOM 786 O O . ARG A 1 94 ? 16.344 -6.441 -1.822 1 95.25 94 ARG A O 1
ATOM 793 N N . VAL A 1 95 ? 14.984 -4.742 -1.5 1 95.12 95 VAL A N 1
ATOM 794 C CA . VAL A 1 95 ? 15.164 -4.789 -0.053 1 95.12 95 VAL A CA 1
ATOM 795 C C . VAL A 1 95 ? 14.586 -6.09 0.499 1 95.12 95 VAL A C 1
ATOM 797 O O . VAL A 1 95 ? 15.055 -6.605 1.515 1 95.12 95 VAL A O 1
ATOM 800 N N . ALA A 1 96 ? 13.539 -6.602 -0.156 1 94.44 96 ALA A N 1
ATOM 801 C CA . ALA A 1 96 ? 12.945 -7.871 0.268 1 94.44 96 ALA A CA 1
ATOM 802 C C . ALA A 1 96 ? 13.953 -9.016 0.133 1 94.44 96 ALA A C 1
ATOM 804 O O . ALA A 1 96 ? 13.883 -10 0.87 1 94.44 96 ALA A O 1
ATOM 805 N N . GLN A 1 97 ? 14.898 -8.82 -0.781 1 91.25 97 GLN A N 1
ATOM 806 C CA . GLN A 1 97 ? 15.875 -9.867 -1.05 1 91.25 97 GLN A CA 1
ATOM 807 C C . GLN A 1 97 ? 17.125 -9.695 -0.193 1 91.25 97 GLN A C 1
ATOM 809 O O . GLN A 1 97 ? 17.891 -10.641 0.016 1 91.25 97 GLN A O 1
ATOM 814 N N . GLU A 1 98 ? 17.5 -8.539 0.105 1 84.69 98 GLU A N 1
ATOM 815 C CA . GLU A 1 98 ? 18.703 -8.234 0.865 1 84.69 98 GLU A CA 1
ATOM 816 C C . GLU A 1 98 ? 18.781 -9.055 2.15 1 84.69 98 GLU A C 1
ATOM 818 O O . GLU A 1 98 ? 19.844 -9.547 2.521 1 84.69 98 GLU A O 1
ATOM 823 N N . LYS A 1 99 ? 17.734 -9.094 3.053 1 64.94 99 LYS A N 1
ATOM 824 C CA . LYS A 1 99 ? 17.828 -9.812 4.32 1 64.94 99 LYS A CA 1
ATOM 825 C C . LYS A 1 99 ? 18.062 -11.305 4.098 1 64.94 99 LYS A C 1
ATOM 827 O O . LYS A 1 99 ? 18.688 -11.969 4.918 1 64.94 99 LYS A O 1
ATOM 832 N N . ALA A 1 100 ? 17.453 -11.859 3.137 1 55.47 100 ALA A N 1
ATOM 833 C CA . ALA A 1 100 ? 17.641 -13.289 2.895 1 55.47 100 ALA A CA 1
ATOM 834 C C . ALA A 1 100 ? 19.141 -13.625 2.799 1 55.47 100 ALA A C 1
ATOM 836 O O . ALA A 1 100 ? 19.562 -14.688 3.244 1 55.47 100 ALA A O 1
ATOM 837 N N . ASP A 1 101 ? 19.859 -12.75 2.217 1 54.22 101 ASP A N 1
ATOM 838 C CA . ASP A 1 101 ? 21.266 -13.047 2.043 1 54.22 101 ASP A CA 1
ATOM 839 C C . ASP A 1 101 ? 22.016 -13.008 3.381 1 54.22 101 ASP A C 1
ATOM 841 O O . ASP A 1 101 ? 22.984 -13.734 3.574 1 54.22 101 ASP A O 1
ATOM 845 N N . GLU A 1 102 ? 21.516 -12.188 4.27 1 51.19 102 GLU A N 1
ATOM 846 C CA . GLU A 1 102 ? 22.266 -12.195 5.523 1 51.19 102 GLU A CA 1
ATOM 847 C C . GLU A 1 102 ? 22 -13.461 6.324 1 51.19 102 GLU A C 1
ATOM 849 O O . GLU A 1 102 ? 22.859 -13.93 7.078 1 51.19 102 GLU A O 1
ATOM 854 N N . GLY A 1 103 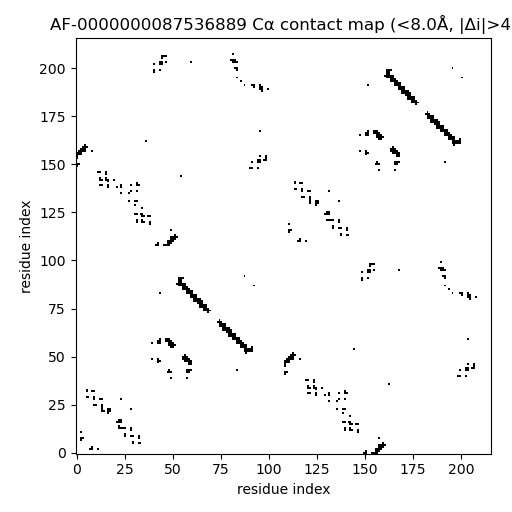? 20.781 -13.969 6.305 1 46 103 GLY A N 1
ATOM 855 C CA . GLY A 1 103 ? 20.531 -15.156 7.105 1 46 103 GLY A CA 1
ATOM 856 C C . GLY A 1 103 ? 21.156 -16.406 6.523 1 46 103 GLY A C 1
ATOM 857 O O . GLY A 1 103 ? 21.25 -17.438 7.207 1 46 103 GLY A O 1
ATOM 858 N N . GLU A 1 104 ? 21.219 -16.516 5.262 1 44.56 104 GLU A N 1
ATOM 859 C CA . GLU A 1 104 ? 21.875 -17.703 4.746 1 44.56 104 GLU A CA 1
ATOM 860 C C . GLU A 1 104 ? 23.344 -17.75 5.137 1 44.56 104 GLU A C 1
ATOM 862 O O . GLU A 1 104 ? 23.969 -18.812 5.164 1 44.56 104 GLU A O 1
ATOM 867 N N . GLU A 1 105 ? 23.969 -16.625 5.305 1 44.84 105 GLU A N 1
ATOM 868 C CA . GLU A 1 105 ? 25.375 -16.766 5.645 1 44.84 105 GLU A CA 1
ATOM 869 C C . GLU A 1 105 ? 25.562 -17.344 7.043 1 44.84 105 GLU A C 1
ATOM 871 O O . GLU A 1 105 ? 26.641 -17.828 7.387 1 44.84 105 GLU A O 1
ATOM 876 N N . GLU A 1 106 ? 24.547 -17.047 7.887 1 40.06 106 GLU A N 1
ATOM 877 C CA . GLU A 1 106 ? 24.938 -17.578 9.195 1 40.06 106 GLU A CA 1
ATOM 878 C C . GLU A 1 106 ? 24.766 -19.094 9.25 1 40.06 106 GLU A C 1
ATOM 880 O O . GLU A 1 106 ? 25.141 -19.719 10.234 1 40.06 106 GLU A O 1
ATOM 885 N N . VAL A 1 107 ? 23.922 -19.609 8.383 1 39.47 107 VAL A N 1
ATOM 886 C CA . VAL A 1 107 ? 23.734 -21.047 8.609 1 39.47 107 VAL A CA 1
ATOM 887 C C . VAL A 1 107 ? 24.859 -21.828 7.938 1 39.47 107 VAL A C 1
ATOM 889 O O . VAL A 1 107 ? 24.938 -23.047 8.086 1 39.47 107 VAL A O 1
ATOM 892 N N . GLU A 1 108 ? 25.766 -21.188 7.219 1 32.44 108 GLU A N 1
ATOM 893 C CA . GLU A 1 108 ? 26.906 -22.062 6.93 1 32.44 108 GLU A CA 1
ATOM 894 C C . GLU A 1 108 ? 27.922 -22.047 8.07 1 32.44 108 GLU A C 1
ATOM 896 O O . GLU A 1 108 ? 28.172 -21 8.664 1 32.44 108 GLU A O 1
ATOM 901 N N . MET B 1 1 ? -9.398 9.188 -10.07 1 92.44 1 MET B N 1
ATOM 902 C CA . MET B 1 1 ? -8.242 9.844 -9.453 1 92.44 1 MET B CA 1
ATOM 903 C C . MET B 1 1 ? -6.945 9.164 -9.883 1 92.44 1 MET B C 1
ATOM 905 O O . MET B 1 1 ? -6.801 7.945 -9.75 1 92.44 1 MET B O 1
ATOM 909 N N . LYS B 1 2 ? -6.047 9.875 -10.516 1 97.06 2 LYS B N 1
ATOM 910 C CA . LYS B 1 2 ? -4.738 9.398 -10.961 1 97.06 2 LYS B CA 1
ATOM 911 C C . LYS B 1 2 ? -3.613 10.172 -10.281 1 97.06 2 LYS B C 1
ATOM 913 O O . LYS B 1 2 ? -3.555 11.406 -10.367 1 97.06 2 LYS B O 1
ATOM 918 N N . ILE B 1 3 ? -2.752 9.477 -9.625 1 98.56 3 ILE B N 1
ATOM 919 C CA . ILE B 1 3 ? -1.662 10.062 -8.859 1 98.56 3 ILE B CA 1
ATOM 920 C C . ILE B 1 3 ? -0.327 9.5 -9.344 1 98.56 3 ILE B C 1
ATOM 922 O O . ILE B 1 3 ? -0.094 8.297 -9.273 1 98.56 3 ILE B O 1
ATOM 926 N N . ASN B 1 4 ? 0.456 10.406 -9.805 1 98.5 4 ASN B N 1
ATOM 927 C CA . ASN B 1 4 ? 1.775 10.023 -10.297 1 98.5 4 ASN B CA 1
ATOM 928 C C . ASN B 1 4 ? 2.887 10.766 -9.562 1 98.5 4 ASN B C 1
ATOM 930 O O . ASN B 1 4 ? 3.123 11.953 -9.828 1 98.5 4 ASN B O 1
ATOM 934 N N . GLY B 1 5 ? 3.535 10.109 -8.648 1 98.25 5 GLY B N 1
ATOM 935 C CA . GLY B 1 5 ? 4.672 10.688 -7.949 1 98.25 5 GLY B CA 1
ATOM 936 C C . GLY B 1 5 ? 4.309 11.281 -6.602 1 98.25 5 GLY B C 1
ATOM 937 O O . GLY B 1 5 ? 3.135 11.523 -6.32 1 98.25 5 GLY B O 1
ATOM 938 N N . ILE B 1 6 ? 5.328 11.57 -5.852 1 98.12 6 ILE B N 1
ATOM 939 C CA . ILE B 1 6 ? 5.188 11.984 -4.461 1 98.12 6 ILE B CA 1
ATOM 940 C C . ILE B 1 6 ? 4.562 13.375 -4.402 1 98.12 6 ILE B C 1
ATOM 942 O O . ILE B 1 6 ? 3.834 13.695 -3.461 1 98.12 6 ILE B O 1
ATOM 946 N N . LYS B 1 7 ? 4.793 14.188 -5.387 1 98.06 7 LYS B N 1
ATOM 947 C CA . LYS B 1 7 ? 4.246 15.547 -5.391 1 98.06 7 LYS B CA 1
ATOM 948 C C . LYS B 1 7 ? 2.729 15.523 -5.535 1 98.06 7 LYS B C 1
ATOM 950 O O . LYS B 1 7 ? 2.018 16.188 -4.773 1 98.06 7 LYS B O 1
ATOM 955 N N . GLN B 1 8 ? 2.279 14.75 -6.488 1 98.81 8 GLN B N 1
ATOM 956 C CA . GLN B 1 8 ? 0.836 14.648 -6.68 1 98.81 8 GLN B CA 1
ATOM 957 C C . GLN B 1 8 ? 0.174 13.938 -5.5 1 98.81 8 GLN B C 1
ATOM 959 O O . GLN B 1 8 ? -0.959 14.25 -5.137 1 98.81 8 GLN B O 1
ATOM 964 N N . LEU B 1 9 ? 0.876 12.961 -4.926 1 98.81 9 LEU B N 1
ATOM 965 C CA . LEU B 1 9 ? 0.363 12.32 -3.719 1 98.81 9 LEU B CA 1
ATOM 966 C C . LEU B 1 9 ? 0.207 13.336 -2.59 1 98.81 9 LEU B C 1
ATOM 968 O O . LEU B 1 9 ? -0.802 13.328 -1.88 1 98.81 9 LEU B O 1
ATOM 972 N N . THR B 1 10 ? 1.221 14.141 -2.459 1 98.81 10 THR B N 1
ATOM 973 C CA . THR B 1 10 ? 1.188 15.188 -1.442 1 98.81 10 THR B CA 1
ATOM 974 C C . THR B 1 10 ? -0.043 16.078 -1.618 1 98.81 10 THR B C 1
ATOM 976 O O . THR B 1 10 ? -0.741 16.375 -0.648 1 98.81 10 THR B O 1
ATOM 979 N N . ASP B 1 11 ? -0.312 16.469 -2.84 1 98.75 11 ASP B N 1
ATOM 980 C CA . ASP B 1 11 ? -1.467 17.312 -3.121 1 98.75 11 ASP B CA 1
ATOM 981 C C . ASP B 1 11 ? -2.77 16.609 -2.754 1 98.75 11 ASP B C 1
ATOM 983 O O . ASP B 1 11 ? -3.656 17.203 -2.143 1 98.75 11 ASP B O 1
ATOM 987 N N . ALA B 1 12 ? -2.891 15.367 -3.131 1 98.88 12 ALA B N 1
ATOM 988 C CA . ALA B 1 12 ? -4.102 14.594 -2.869 1 98.88 12 ALA B CA 1
ATOM 989 C C . ALA B 1 12 ? -4.336 14.438 -1.369 1 98.88 12 ALA B C 1
ATOM 991 O O . ALA B 1 12 ? -5.465 14.586 -0.892 1 98.88 12 ALA B O 1
ATOM 992 N N . VAL B 1 13 ? -3.25 14.102 -0.679 1 98.81 13 VAL B N 1
ATOM 993 C CA . VAL B 1 13 ? -3.365 13.898 0.761 1 98.81 13 VAL B CA 1
ATOM 994 C C . VAL B 1 13 ? -3.662 15.227 1.451 1 98.81 13 VAL B C 1
ATOM 996 O O . VAL B 1 13 ? -4.473 15.289 2.379 1 98.81 13 VAL B O 1
ATOM 999 N N . TYR B 1 14 ? -2.982 16.25 1 1 98.81 14 TYR B N 1
ATOM 1000 C CA . TYR B 1 14 ? -3.213 17.594 1.497 1 98.81 14 TYR B CA 1
ATOM 1001 C C . TYR B 1 14 ? -4.68 17.984 1.356 1 98.81 14 TYR B C 1
ATOM 1003 O O . TYR B 1 14 ? -5.301 18.453 2.316 1 98.81 14 TYR B O 1
ATOM 1011 N N . ASP B 1 15 ? -5.262 17.812 0.216 1 98.62 15 ASP B N 1
ATOM 1012 C CA . ASP B 1 15 ? -6.652 18.156 -0.067 1 98.62 15 ASP B CA 1
ATOM 1013 C C . ASP B 1 15 ? -7.609 17.281 0.736 1 98.62 15 ASP B C 1
ATOM 1015 O O . ASP B 1 15 ? -8.625 17.766 1.248 1 98.62 15 ASP B O 1
ATOM 1019 N N . LYS B 1 16 ? -7.254 16.031 0.835 1 98.75 16 LYS B N 1
ATOM 1020 C CA . LYS B 1 16 ? -8.109 15.109 1.575 1 98.75 16 LYS B CA 1
ATOM 1021 C C . LYS B 1 16 ? -8.172 15.484 3.055 1 98.75 16 LYS B C 1
ATOM 1023 O O . LYS B 1 16 ? -9.234 15.406 3.678 1 98.75 16 LYS B O 1
ATOM 1028 N N . ALA B 1 17 ? -7.008 15.836 3.605 1 98.62 17 ALA B N 1
ATOM 1029 C CA . ALA B 1 17 ? -6.973 16.266 5 1 98.62 17 ALA B CA 1
ATOM 1030 C C . ALA B 1 17 ? -7.871 17.484 5.223 1 98.62 17 ALA B C 1
ATOM 1032 O O . ALA B 1 17 ? -8.562 17.578 6.242 1 98.62 17 ALA B O 1
ATOM 1033 N N . LYS B 1 18 ? -7.871 18.359 4.266 1 98.38 18 LYS B N 1
ATOM 1034 C CA . LYS B 1 18 ? -8.75 19.531 4.324 1 98.38 18 LYS B CA 1
ATOM 1035 C C . LYS B 1 18 ? -10.219 19.109 4.293 1 98.38 18 LYS B C 1
ATOM 1037 O O . LYS B 1 18 ? -11.031 19.625 5.059 1 98.38 18 LYS B O 1
ATOM 1042 N N . GLU B 1 19 ? -10.539 18.281 3.432 1 98.19 19 GLU B N 1
ATOM 1043 C CA . GLU B 1 19 ? -11.898 17.766 3.32 1 98.19 19 GLU B CA 1
ATOM 1044 C C . GLU B 1 19 ? -12.359 17.141 4.637 1 98.19 19 GLU B C 1
ATOM 1046 O O . GLU B 1 19 ? -13.547 17.203 4.977 1 98.19 19 GLU B O 1
ATOM 1051 N N . MET B 1 20 ? -11.453 16.625 5.324 1 97.75 20 MET B N 1
ATOM 1052 C CA . MET B 1 20 ? -11.75 15.961 6.594 1 97.75 20 MET B CA 1
ATOM 1053 C C . MET B 1 20 ? -11.789 16.969 7.73 1 97.75 20 MET B C 1
ATOM 1055 O O . MET B 1 20 ? -11.922 16.594 8.898 1 97.75 20 MET B O 1
ATOM 1059 N N . ASN B 1 21 ? -11.5 18.172 7.375 1 97.75 21 ASN B N 1
ATOM 1060 C CA . ASN B 1 21 ? -11.516 19.281 8.312 1 97.75 21 ASN B CA 1
ATOM 1061 C C . ASN B 1 21 ? -10.336 19.234 9.273 1 97.75 21 ASN B C 1
ATOM 1063 O O . ASN B 1 21 ? -10.461 19.594 10.445 1 97.75 21 ASN B O 1
ATOM 1067 N N . HIS B 1 22 ? -9.188 18.688 8.836 1 98.06 22 HIS B N 1
ATOM 1068 C CA . HIS B 1 22 ? -7.914 18.672 9.547 1 98.06 22 HIS B CA 1
ATOM 1069 C C . HIS B 1 22 ? -6.77 19.109 8.648 1 98.06 22 HIS B C 1
ATOM 1071 O O . HIS B 1 22 ? -5.902 18.312 8.297 1 98.06 22 HIS B O 1
ATOM 1077 N N . PRO B 1 23 ? -6.797 20.344 8.359 1 96.94 23 PRO B N 1
ATOM 1078 C CA . PRO B 1 23 ? -5.77 20.844 7.438 1 96.94 23 PRO B CA 1
ATOM 1079 C C . PRO B 1 23 ? -4.355 20.688 7.988 1 96.94 23 PRO B C 1
ATOM 1081 O O . PRO B 1 23 ? -4.129 20.891 9.188 1 96.94 23 PRO B O 1
ATOM 1084 N N . ILE B 1 24 ? -3.488 20.312 7.145 1 97.62 24 ILE B N 1
ATOM 1085 C CA . ILE B 1 24 ? -2.059 20.172 7.402 1 97.62 24 ILE B CA 1
ATOM 1086 C C . ILE B 1 24 ? -1.269 21.047 6.438 1 97.62 24 ILE B C 1
ATOM 1088 O O . ILE B 1 24 ? -1.706 21.297 5.309 1 97.62 24 ILE B O 1
ATOM 1092 N N . ARG B 1 25 ? -0.167 21.516 6.883 1 96.62 25 ARG B N 1
ATOM 1093 C CA . ARG B 1 25 ? 0.671 22.281 5.965 1 96.62 25 ARG B CA 1
ATOM 1094 C C . ARG B 1 25 ? 1.193 21.391 4.836 1 96.62 25 ARG B C 1
ATOM 1096 O O . ARG B 1 25 ? 1.551 20.234 5.062 1 96.62 25 ARG B O 1
ATOM 1103 N N . LYS B 1 26 ? 1.23 21.953 3.721 1 97.19 26 LYS B N 1
ATOM 1104 C CA . LYS B 1 26 ? 1.601 21.203 2.525 1 97.19 26 LYS B CA 1
ATOM 1105 C C . LYS B 1 26 ? 2.998 20.609 2.662 1 97.19 26 LYS B C 1
ATOM 1107 O O . LYS B 1 26 ? 3.217 19.438 2.324 1 97.19 26 LYS B O 1
ATOM 1112 N N . HIS B 1 27 ? 3.928 21.438 3.145 1 96.81 27 HIS B N 1
ATOM 1113 C CA . HIS B 1 27 ? 5.301 20.969 3.303 1 96.81 27 HIS B CA 1
ATOM 1114 C C . HIS B 1 27 ? 5.379 19.812 4.281 1 96.81 27 HIS B C 1
ATOM 1116 O O . HIS B 1 27 ? 6.156 18.875 4.082 1 96.81 27 HIS B O 1
ATOM 1122 N N . GLU B 1 28 ? 4.648 19.875 5.305 1 97.56 28 GLU B N 1
ATOM 1123 C CA . GLU B 1 28 ? 4.605 18.781 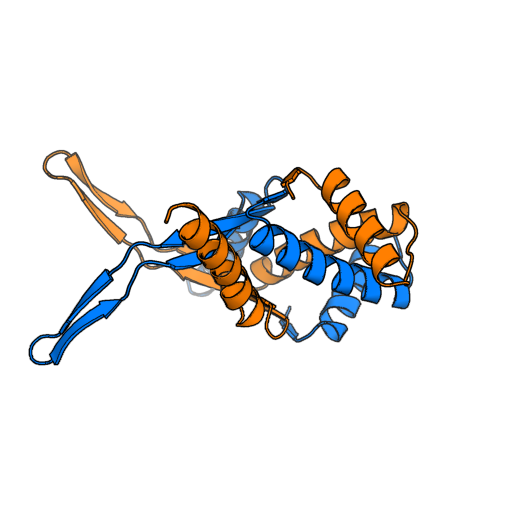6.281 1 97.56 28 GLU B CA 1
ATOM 1124 C C . GLU B 1 28 ? 3.963 17.531 5.684 1 97.56 28 GLU B C 1
ATOM 1126 O O . GLU B 1 28 ? 4.375 16.422 5.988 1 97.56 28 GLU B O 1
ATOM 1131 N N . THR B 1 29 ? 2.92 17.766 4.906 1 98.75 29 THR B N 1
ATOM 1132 C CA . THR B 1 29 ? 2.299 16.656 4.195 1 98.75 29 THR B CA 1
ATOM 1133 C C . THR B 1 29 ? 3.32 15.938 3.318 1 98.75 29 THR B C 1
ATOM 1135 O O . THR B 1 29 ? 3.357 14.703 3.283 1 98.75 29 THR B O 1
ATOM 1138 N N . TYR B 1 30 ? 4.125 16.688 2.666 1 98.69 30 TYR B N 1
ATOM 1139 C CA . TYR B 1 30 ? 5.168 16.141 1.805 1 98.69 30 TYR B CA 1
ATOM 1140 C C . TYR B 1 30 ? 6.113 15.25 2.594 1 98.69 30 TYR B C 1
ATOM 1142 O O . TYR B 1 30 ? 6.363 14.102 2.209 1 98.69 30 TYR B O 1
ATOM 1150 N N . TRP B 1 31 ? 6.539 15.711 3.641 1 98.5 31 TRP B N 1
ATOM 1151 C CA . TRP B 1 31 ? 7.531 14.961 4.406 1 98.5 31 TRP B CA 1
ATOM 1152 C C . TRP B 1 31 ? 6.891 13.773 5.113 1 98.5 31 TRP B C 1
ATOM 1154 O O . TRP B 1 31 ? 7.527 12.734 5.297 1 98.5 31 TRP B O 1
ATOM 1164 N N . ALA B 1 32 ? 5.625 13.922 5.504 1 98.81 32 ALA B N 1
ATOM 1165 C CA . ALA B 1 32 ? 4.906 12.773 6.047 1 98.81 32 ALA B CA 1
ATOM 1166 C C . ALA B 1 32 ? 4.824 11.641 5.023 1 98.81 32 ALA B C 1
ATOM 1168 O O . ALA B 1 32 ? 5.047 10.477 5.355 1 98.81 32 ALA B O 1
ATOM 1169 N N . MET B 1 33 ? 4.547 11.992 3.779 1 98.81 33 MET B N 1
ATOM 1170 C CA . MET B 1 33 ? 4.438 10.984 2.727 1 98.81 33 MET B CA 1
ATOM 1171 C C . MET B 1 33 ? 5.797 10.367 2.422 1 98.81 33 MET B C 1
ATOM 1173 O O . MET B 1 33 ? 5.906 9.148 2.256 1 98.81 33 MET B O 1
ATOM 1177 N N . LYS B 1 34 ? 6.816 11.172 2.393 1 98.69 34 LYS B N 1
ATOM 1178 C CA . LYS B 1 34 ? 8.156 10.648 2.176 1 98.69 34 LYS B CA 1
ATOM 1179 C C . LYS B 1 34 ? 8.57 9.711 3.303 1 98.69 34 LYS B C 1
ATOM 1181 O O . LYS B 1 34 ? 9.117 8.633 3.051 1 98.69 34 LYS B O 1
ATOM 1186 N N . ALA B 1 35 ? 8.352 10.164 4.492 1 98.75 35 ALA B N 1
ATOM 1187 C CA . ALA B 1 35 ? 8.664 9.336 5.656 1 98.75 35 ALA B CA 1
ATOM 1188 C C . ALA B 1 35 ? 7.883 8.023 5.617 1 98.75 35 ALA B C 1
ATOM 1190 O O . ALA B 1 35 ? 8.422 6.969 5.965 1 98.75 35 ALA B O 1
ATOM 1191 N N . PHE B 1 36 ? 6.633 8.109 5.273 1 98.88 36 PHE B N 1
ATOM 1192 C CA . PHE B 1 36 ? 5.82 6.902 5.184 1 98.88 36 PHE B CA 1
ATOM 1193 C C . PHE B 1 36 ? 6.41 5.926 4.176 1 98.88 36 PHE B C 1
ATOM 1195 O O . PHE B 1 36 ? 6.453 4.719 4.422 1 98.88 36 PHE B O 1
ATOM 1202 N N . MET B 1 37 ? 6.906 6.387 2.959 1 98.75 37 MET B N 1
ATOM 1203 C CA . MET B 1 37 ? 7.555 5.516 1.979 1 98.75 37 MET B CA 1
ATOM 1204 C C . MET B 1 37 ? 8.758 4.809 2.588 1 98.75 37 MET B C 1
ATOM 1206 O O . MET B 1 37 ? 8.945 3.607 2.395 1 98.75 37 MET B O 1
ATOM 1210 N N . GLU B 1 38 ? 9.461 5.562 3.35 1 98.62 38 GLU B N 1
ATOM 1211 C CA . GLU B 1 38 ? 10.633 4.977 3.998 1 98.62 38 GLU B CA 1
ATOM 1212 C C . GLU B 1 38 ? 10.227 3.947 5.047 1 98.62 38 GLU B C 1
ATOM 1214 O O . GLU B 1 38 ? 10.906 2.93 5.219 1 98.62 38 GLU B O 1
ATOM 1219 N N . VAL B 1 39 ? 9.219 4.188 5.777 1 98.81 39 VAL B N 1
ATOM 1220 C CA . VAL B 1 39 ? 8.719 3.236 6.762 1 98.81 39 VAL B CA 1
ATOM 1221 C C . VAL B 1 39 ? 8.328 1.932 6.07 1 98.81 39 VAL B C 1
ATOM 1223 O O . VAL B 1 39 ? 8.625 0.844 6.566 1 98.81 39 VAL B O 1
ATOM 1226 N N . MET B 1 40 ? 7.633 2.014 4.926 1 98.56 40 MET B N 1
ATOM 1227 C CA . MET B 1 40 ? 7.273 0.811 4.18 1 98.56 40 MET B CA 1
ATOM 1228 C C . MET B 1 40 ? 8.516 0.016 3.797 1 98.56 40 MET B C 1
ATOM 1230 O O . MET B 1 40 ? 8.539 -1.21 3.912 1 98.56 40 MET B O 1
ATOM 1234 N N . VAL B 1 41 ? 9.508 0.727 3.342 1 97.81 41 VAL B N 1
ATOM 1235 C CA . VAL B 1 41 ? 10.766 0.088 2.955 1 97.81 41 VAL B CA 1
ATOM 1236 C C . VAL B 1 41 ? 11.383 -0.61 4.164 1 97.81 41 VAL B C 1
ATOM 1238 O O . VAL B 1 41 ? 11.805 -1.766 4.07 1 97.81 41 VAL B O 1
ATOM 1241 N N . ASP B 1 42 ? 11.406 0.062 5.281 1 97.25 42 ASP B N 1
ATOM 1242 C CA . ASP B 1 42 ? 11.977 -0.491 6.504 1 97.25 42 ASP B CA 1
ATOM 1243 C C . ASP B 1 42 ? 11.219 -1.742 6.949 1 97.25 42 ASP B C 1
ATOM 1245 O O . ASP B 1 42 ? 11.828 -2.709 7.41 1 97.25 42 ASP B O 1
ATOM 1249 N N . VAL B 1 43 ? 9.922 -1.716 6.867 1 97.88 43 VAL B N 1
ATOM 1250 C CA . VAL B 1 43 ? 9.086 -2.852 7.25 1 97.88 43 VAL B CA 1
ATOM 1251 C C . VAL B 1 43 ? 9.516 -4.094 6.477 1 97.88 43 VAL B C 1
ATOM 1253 O O . VAL B 1 43 ? 9.672 -5.172 7.055 1 97.88 43 VAL B O 1
ATOM 1256 N N . ILE B 1 44 ? 9.727 -3.961 5.191 1 97 44 ILE B N 1
ATOM 1257 C CA . ILE B 1 44 ? 10.102 -5.082 4.336 1 97 44 ILE B CA 1
ATOM 1258 C C . ILE B 1 44 ? 11.539 -5.496 4.637 1 97 44 ILE B C 1
ATOM 1260 O O . ILE B 1 44 ? 11.836 -6.688 4.773 1 97 44 ILE B O 1
ATOM 1264 N N . ARG B 1 45 ? 12.422 -4.523 4.789 1 94.88 45 ARG B N 1
ATOM 1265 C CA . ARG B 1 45 ? 13.836 -4.777 5.043 1 94.88 45 ARG B CA 1
ATOM 1266 C C . ARG B 1 45 ? 14.031 -5.559 6.34 1 94.88 45 ARG B C 1
ATOM 1268 O O . ARG B 1 45 ? 14.875 -6.453 6.414 1 94.88 45 ARG B O 1
ATOM 1275 N N . GLU B 1 46 ? 13.211 -5.301 7.32 1 93.88 46 GLU B N 1
ATOM 1276 C CA . GLU B 1 46 ? 13.391 -5.832 8.664 1 93.88 46 GLU B CA 1
ATOM 1277 C C . GLU B 1 46 ? 12.516 -7.055 8.898 1 93.88 46 GLU B C 1
ATOM 1279 O O . GLU B 1 46 ? 12.359 -7.512 10.039 1 93.88 46 GLU B O 1
ATOM 1284 N N . ASP B 1 47 ? 11.891 -7.52 7.855 1 93.69 47 ASP B N 1
ATOM 1285 C CA . ASP B 1 47 ? 11.008 -8.68 7.949 1 93.69 47 ASP B CA 1
ATOM 1286 C C . ASP B 1 47 ? 9.906 -8.445 8.984 1 93.69 47 ASP B C 1
ATOM 1288 O O . ASP B 1 47 ? 9.633 -9.312 9.812 1 93.69 47 ASP B O 1
ATOM 1292 N N . GLY B 1 48 ? 9.422 -7.211 8.953 1 95.38 48 GLY B N 1
ATOM 1293 C CA . GLY B 1 48 ? 8.297 -6.824 9.781 1 95.38 48 GLY B CA 1
ATOM 1294 C C . GLY B 1 48 ? 6.969 -6.867 9.047 1 95.38 48 GLY B C 1
ATOM 1295 O O . GLY B 1 48 ? 6.82 -7.605 8.07 1 95.38 48 GLY B O 1
ATOM 1296 N N . TYR B 1 49 ? 5.969 -6.184 9.602 1 98.12 49 TYR B N 1
ATOM 1297 C CA . TYR B 1 49 ? 4.695 -6.023 8.906 1 98.12 49 TYR B CA 1
ATOM 1298 C C . TYR B 1 49 ? 4.055 -4.684 9.25 1 98.12 49 TYR B C 1
ATOM 1300 O O . TYR B 1 49 ? 4.391 -4.07 10.266 1 98.12 49 TYR B O 1
ATOM 1308 N N . LEU B 1 50 ? 3.244 -4.188 8.43 1 98.75 50 LEU B N 1
ATOM 1309 C CA . LEU B 1 50 ? 2.375 -3.027 8.594 1 98.75 50 LEU B CA 1
ATOM 1310 C C . LEU B 1 50 ? 0.914 -3.406 8.375 1 98.75 50 LEU B C 1
ATOM 1312 O O . LEU B 1 50 ? 0.531 -3.805 7.273 1 98.75 50 LEU B O 1
ATOM 1316 N N . ARG B 1 51 ? 0.153 -3.316 9.438 1 98.81 51 ARG B N 1
ATOM 1317 C CA . ARG B 1 51 ? -1.259 -3.682 9.367 1 98.81 51 ARG B CA 1
ATOM 1318 C C . ARG B 1 51 ? -2.15 -2.488 9.695 1 98.81 51 ARG B C 1
ATOM 1320 O O . ARG B 1 51 ? -2.047 -1.908 10.781 1 98.81 51 ARG B O 1
ATOM 1327 N N . ILE B 1 52 ? -2.949 -2.094 8.766 1 98.44 52 ILE B N 1
ATOM 1328 C CA . ILE B 1 52 ? -4.016 -1.122 8.984 1 98.44 52 ILE B CA 1
ATOM 1329 C C . ILE B 1 52 ? -5.375 -1.795 8.805 1 98.44 52 ILE B C 1
ATOM 1331 O O . ILE B 1 52 ? -5.703 -2.26 7.711 1 98.44 52 ILE B O 1
ATOM 1335 N N . TYR B 1 53 ? -6.141 -1.753 9.797 1 96 53 TYR B N 1
ATOM 1336 C CA . TYR B 1 53 ? -7.414 -2.469 9.82 1 96 53 TYR B CA 1
ATOM 1337 C C . TYR B 1 53 ? -8.297 -2.053 8.648 1 96 53 TYR B C 1
ATOM 1339 O O . TYR B 1 53 ? -8.406 -0.865 8.344 1 96 53 TYR B O 1
ATOM 1347 N N . ASP B 1 54 ? -8.875 -3.012 7.898 1 96 54 ASP B N 1
ATOM 1348 C CA . ASP B 1 54 ? -9.852 -2.916 6.816 1 96 54 ASP B CA 1
ATOM 1349 C C . ASP B 1 54 ? -9.211 -2.332 5.559 1 96 54 ASP B C 1
ATOM 1351 O O . ASP B 1 54 ? -9.867 -2.213 4.52 1 96 54 ASP B O 1
ATOM 1355 N N . ILE B 1 55 ? -7.883 -2.008 5.688 1 98.12 55 ILE B N 1
ATOM 1356 C CA . ILE B 1 55 ? -7.254 -1.375 4.535 1 98.12 55 ILE B CA 1
ATOM 1357 C C . ILE B 1 55 ? -6.219 -2.318 3.93 1 98.12 55 ILE B C 1
ATOM 1359 O O . ILE B 1 55 ? -6.391 -2.811 2.812 1 98.12 55 ILE B O 1
ATOM 1363 N N . LEU B 1 56 ? -5.137 -2.664 4.73 1 98.44 56 LEU B N 1
ATOM 1364 C CA . LEU B 1 56 ? -4.102 -3.494 4.121 1 98.44 56 LEU B CA 1
ATOM 1365 C C . LEU B 1 56 ? -3.203 -4.113 5.188 1 98.44 56 LEU B C 1
ATOM 1367 O O . LEU B 1 56 ? -3.213 -3.678 6.34 1 98.44 56 LEU B O 1
ATOM 1371 N N . ILE B 1 57 ? -2.486 -5.148 4.84 1 98.62 57 ILE B N 1
ATOM 1372 C CA . ILE B 1 57 ? -1.327 -5.707 5.527 1 98.62 57 ILE B CA 1
ATOM 1373 C C . ILE B 1 57 ? -0.143 -5.777 4.566 1 98.62 57 ILE B C 1
ATOM 1375 O O . ILE B 1 57 ? -0.247 -6.363 3.486 1 98.62 57 ILE B O 1
ATOM 1379 N N . LEU B 1 58 ? 0.927 -5.184 4.848 1 98.62 58 LEU B N 1
ATOM 1380 C CA . LEU B 1 58 ? 2.191 -5.23 4.121 1 98.62 58 LEU B CA 1
ATOM 1381 C C . LEU B 1 58 ? 3.203 -6.113 4.848 1 98.62 58 LEU B C 1
ATOM 1383 O O . LEU B 1 58 ? 3.422 -5.953 6.051 1 98.62 58 LEU B O 1
ATOM 1387 N N . GLU B 1 59 ? 3.791 -6.961 4.137 1 97.69 59 GLU B N 1
ATOM 1388 C CA . GLU B 1 59 ? 4.789 -7.855 4.715 1 97.69 59 GLU B CA 1
ATOM 1389 C C . GLU B 1 59 ? 5.699 -8.438 3.639 1 97.69 59 GLU B C 1
ATOM 1391 O O . GLU B 1 59 ? 5.488 -8.203 2.447 1 97.69 59 GLU B O 1
ATOM 1396 N N . ARG B 1 60 ? 6.707 -9.094 4.098 1 95.69 60 ARG B N 1
ATOM 1397 C CA . ARG B 1 60 ? 7.582 -9.875 3.23 1 95.69 60 ARG B CA 1
ATOM 1398 C C . ARG B 1 60 ? 7.129 -11.328 3.16 1 95.69 60 ARG B C 1
ATOM 1400 O O . ARG B 1 60 ? 6.715 -11.906 4.168 1 95.69 60 ARG B O 1
ATOM 1407 N N . LYS B 1 61 ? 7.148 -11.914 1.975 1 93.81 61 LYS B N 1
ATOM 1408 C CA . LYS B 1 61 ? 6.707 -13.297 1.805 1 93.81 61 LYS B CA 1
ATOM 1409 C C . LYS B 1 61 ? 7.691 -14.086 0.943 1 93.81 61 LYS B C 1
ATOM 1411 O O . LYS B 1 61 ? 8.289 -13.539 0.012 1 93.81 61 LYS B O 1
ATOM 1416 N N . TRP B 1 62 ? 7.762 -15.305 1.257 1 92.31 62 TRP B N 1
ATOM 1417 C CA . TRP B 1 62 ? 8.539 -16.219 0.434 1 92.31 62 TRP B CA 1
ATOM 1418 C C . TRP B 1 62 ? 7.719 -16.734 -0.743 1 92.31 62 TRP B C 1
ATOM 1420 O O . TRP B 1 62 ? 6.609 -17.25 -0.56 1 92.31 62 TRP B O 1
ATOM 1430 N N . LYS B 1 63 ? 8.273 -16.5 -1.869 1 91.12 63 LYS B N 1
ATOM 1431 C CA . LYS B 1 63 ? 7.707 -17.094 -3.076 1 91.12 63 LYS B CA 1
ATOM 1432 C C . LYS B 1 63 ? 8.523 -18.297 -3.535 1 91.12 63 LYS B C 1
ATOM 1434 O O . LYS B 1 63 ? 9.719 -18.188 -3.789 1 91.12 63 LYS B O 1
ATOM 1439 N N . ASN B 1 64 ? 7.875 -19.375 -3.648 1 89.94 64 ASN B N 1
ATOM 1440 C CA . ASN B 1 64 ? 8.531 -20.625 -4.023 1 89.94 64 ASN B CA 1
ATOM 1441 C C . ASN B 1 64 ? 9.07 -20.562 -5.449 1 89.94 64 ASN B C 1
ATOM 1443 O O . ASN B 1 64 ? 8.531 -19.844 -6.293 1 89.94 64 ASN B O 1
ATOM 1447 N N . ALA B 1 65 ? 10.102 -21.359 -5.637 1 86.75 65 ALA B N 1
ATOM 1448 C CA . ALA B 1 65 ? 10.648 -21.531 -6.984 1 86.75 65 ALA B CA 1
ATOM 1449 C C . ALA B 1 65 ? 9.594 -22.094 -7.934 1 86.75 65 ALA B C 1
ATOM 1451 O O . ALA B 1 65 ? 8.703 -22.844 -7.512 1 86.75 65 ALA B O 1
ATOM 1452 N N . LYS B 1 66 ? 9.625 -21.609 -9.086 1 83.94 66 LYS B N 1
ATOM 1453 C CA . LYS B 1 66 ? 8.711 -22.109 -10.109 1 83.94 66 LYS B CA 1
ATOM 1454 C C . LYS B 1 66 ? 9.469 -22.531 -11.359 1 83.94 66 LYS B C 1
ATOM 1456 O O . LYS B 1 66 ? 10.453 -21.906 -11.742 1 83.94 66 LYS B O 1
ATOM 1461 N N . THR B 1 67 ? 9.016 -23.656 -11.836 1 82.12 67 THR B N 1
ATOM 1462 C CA . THR B 1 67 ? 9.547 -24.156 -13.102 1 82.12 67 THR B CA 1
ATOM 1463 C C . THR B 1 67 ? 8.531 -23.969 -14.227 1 82.12 67 THR B C 1
ATOM 1465 O O . THR B 1 67 ? 7.359 -24.312 -14.07 1 82.12 67 THR B O 1
ATOM 1468 N N . TYR B 1 68 ? 8.945 -23.188 -15.125 1 77.44 68 TYR B N 1
ATOM 1469 C CA . TYR B 1 68 ? 8.094 -22.969 -16.281 1 77.44 68 TYR B CA 1
ATOM 1470 C C . TYR B 1 68 ? 8.609 -23.75 -17.5 1 77.44 68 TYR B C 1
ATOM 1472 O O . TYR B 1 68 ? 9.82 -23.812 -17.734 1 77.44 68 TYR B O 1
ATOM 1480 N N . GLY B 1 69 ? 7.797 -24.656 -18.016 1 72.19 69 GLY B N 1
ATOM 1481 C CA . GLY B 1 69 ? 8.148 -25.391 -19.234 1 72.19 69 GLY B CA 1
ATOM 1482 C C . GLY B 1 69 ? 7.355 -24.938 -20.438 1 72.19 69 GLY B C 1
ATOM 1483 O O . GLY B 1 69 ? 6.199 -24.531 -20.328 1 72.19 69 GLY B O 1
ATOM 1484 N N . ASN B 1 70 ? 8.109 -24.281 -21.312 1 66.12 70 ASN B N 1
ATOM 1485 C CA . ASN B 1 70 ? 7.414 -24.047 -22.578 1 66.12 70 ASN B CA 1
ATOM 1486 C C . ASN B 1 70 ? 7.73 -25.141 -23.594 1 66.12 70 ASN B C 1
ATOM 1488 O O . ASN B 1 70 ? 8.844 -25.656 -23.625 1 66.12 70 ASN B O 1
ATOM 1492 N N . PHE B 1 71 ? 6.609 -25.516 -24.078 1 69.69 71 PHE B N 1
ATOM 1493 C CA . PHE B 1 71 ? 6.828 -26.469 -25.156 1 69.69 71 PHE B CA 1
ATOM 1494 C C . PHE B 1 71 ? 7.91 -25.969 -26.109 1 69.69 71 PHE B C 1
ATOM 1496 O O . PHE B 1 71 ? 7.781 -24.891 -26.688 1 69.69 71 PHE B O 1
ATOM 1503 N N . GLY B 1 72 ? 8.984 -26.766 -26.188 1 68.31 72 GLY B N 1
ATOM 1504 C CA . GLY B 1 72 ? 10.047 -26.516 -27.141 1 68.31 72 GLY B CA 1
ATOM 1505 C C . GLY B 1 72 ? 11.109 -25.562 -26.625 1 68.31 72 GLY B C 1
ATOM 1506 O O . GLY B 1 72 ? 12.156 -25.391 -27.25 1 68.31 72 GLY B O 1
ATOM 1507 N N . ARG B 1 73 ? 10.68 -24.656 -25.766 1 68.19 73 ARG B N 1
ATOM 1508 C CA . ARG B 1 73 ? 11.641 -23.609 -25.453 1 68.19 73 ARG B CA 1
ATOM 1509 C C . ARG B 1 73 ? 12.391 -23.922 -24.156 1 68.19 73 ARG B C 1
ATOM 1511 O O . 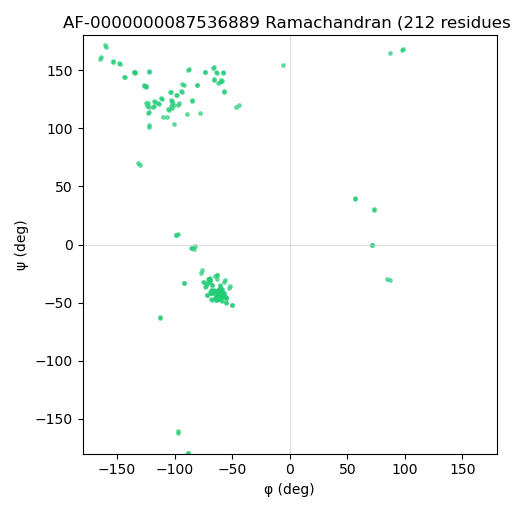ARG B 1 73 ? 13.125 -23.078 -23.625 1 68.19 73 ARG B O 1
ATOM 1518 N N . GLY B 1 74 ? 12.211 -25.078 -23.672 1 74.81 74 GLY B N 1
ATOM 1519 C CA . GLY B 1 74 ? 12.977 -25.5 -22.516 1 74.81 74 GLY B CA 1
ATOM 1520 C C . GLY B 1 74 ? 12.328 -25.109 -21.203 1 74.81 74 GLY B C 1
ATOM 1521 O O . GLY B 1 74 ? 11.266 -24.469 -21.188 1 74.81 74 GLY B O 1
ATOM 1522 N N . VAL B 1 75 ? 12.859 -25.781 -20.172 1 78.62 75 VAL B N 1
ATOM 1523 C CA . VAL B 1 75 ? 12.352 -25.609 -18.812 1 78.62 75 VAL B CA 1
ATOM 1524 C C . VAL B 1 75 ? 13.086 -24.469 -18.125 1 78.62 75 VAL B C 1
ATOM 1526 O O . VAL B 1 75 ? 14.32 -24.406 -18.141 1 78.62 75 VAL B O 1
ATOM 1529 N N . VAL B 1 76 ? 12.461 -23.359 -17.828 1 81.69 76 VAL B N 1
ATOM 1530 C CA . VAL B 1 76 ? 13.055 -22.266 -17.062 1 81.69 76 VAL B CA 1
ATOM 1531 C C . VAL B 1 76 ? 12.656 -22.391 -15.586 1 81.69 76 VAL B C 1
ATOM 1533 O O . VAL B 1 76 ? 11.477 -22.562 -15.273 1 81.69 76 VAL B O 1
ATOM 1536 N N . ARG B 1 77 ? 13.711 -22.484 -14.773 1 82.06 77 ARG B N 1
ATOM 1537 C CA . ARG B 1 77 ? 13.492 -22.562 -13.336 1 82.06 77 ARG B CA 1
ATOM 1538 C C . ARG B 1 77 ? 13.766 -21.219 -12.672 1 82.06 77 ARG B C 1
ATOM 1540 O O . ARG B 1 77 ? 14.82 -20.609 -12.883 1 82.06 77 ARG B O 1
ATOM 1547 N N . LYS B 1 78 ? 12.812 -20.766 -12.062 1 82 78 LYS B N 1
ATOM 1548 C CA . LYS B 1 78 ? 13 -19.578 -11.227 1 82 78 LYS B CA 1
ATOM 1549 C C . LYS B 1 78 ? 13.164 -19.969 -9.758 1 82 78 LYS B C 1
ATOM 1551 O O . LYS B 1 78 ? 12.336 -20.688 -9.203 1 82 78 LYS B O 1
ATOM 1556 N N . GLU B 1 79 ? 14.227 -19.453 -9.172 1 86.19 79 GLU B N 1
ATOM 1557 C CA . GLU B 1 79 ? 14.508 -19.781 -7.773 1 86.19 79 GLU B CA 1
ATOM 1558 C C . GLU B 1 79 ? 13.531 -19.047 -6.84 1 86.19 79 GLU B C 1
ATOM 1560 O O . GLU B 1 79 ? 12.984 -18.016 -7.199 1 86.19 79 GLU B O 1
ATOM 1565 N N . GLY B 1 80 ? 13.281 -19.719 -5.777 1 88.81 80 GLY B N 1
ATOM 1566 C CA . GLY B 1 80 ? 12.5 -19.047 -4.758 1 88.81 80 GLY B CA 1
ATOM 1567 C C . GLY B 1 80 ? 13.133 -17.766 -4.266 1 88.81 80 GLY B C 1
ATOM 1568 O O . GLY B 1 80 ? 14.352 -17.594 -4.328 1 88.81 80 GLY B O 1
ATOM 1569 N N . LYS B 1 81 ? 12.297 -16.812 -3.9 1 91.62 81 LYS B N 1
ATOM 1570 C CA . LYS B 1 81 ? 12.812 -15.547 -3.398 1 91.62 81 LYS B CA 1
ATOM 1571 C C . LYS B 1 81 ? 11.812 -14.875 -2.463 1 91.62 81 LYS B C 1
ATOM 1573 O O . LYS B 1 81 ? 10.617 -15.18 -2.502 1 91.62 81 LYS B O 1
ATOM 1578 N N . TYR B 1 82 ? 12.336 -14.039 -1.661 1 92.88 82 TYR B N 1
ATOM 1579 C CA . TYR B 1 82 ? 11.469 -13.188 -0.865 1 92.88 82 TYR B CA 1
ATOM 1580 C C . TYR B 1 82 ? 10.961 -12 -1.687 1 92.88 82 TYR B C 1
ATOM 1582 O O . TYR B 1 82 ? 11.711 -11.422 -2.475 1 92.88 82 TYR B O 1
ATOM 1590 N N . VAL B 1 83 ? 9.695 -11.766 -1.473 1 95.06 83 VAL B N 1
ATOM 1591 C CA . VAL B 1 83 ? 9.086 -10.633 -2.162 1 95.06 83 VAL B CA 1
ATOM 1592 C C . VAL B 1 83 ? 8.219 -9.844 -1.188 1 95.06 83 VAL B C 1
ATOM 1594 O O . VAL B 1 83 ? 7.691 -10.398 -0.221 1 95.06 83 VAL B O 1
ATOM 1597 N N . PRO B 1 84 ? 8.125 -8.492 -1.396 1 96.88 84 PRO B N 1
ATOM 1598 C CA . PRO B 1 84 ? 7.059 -7.781 -0.679 1 96.88 84 PRO B CA 1
ATOM 1599 C C . PRO B 1 84 ? 5.664 -8.25 -1.081 1 96.88 84 PRO B C 1
ATOM 1601 O O . PRO B 1 84 ? 5.445 -8.633 -2.232 1 96.88 84 PRO B O 1
ATOM 1604 N N . SER B 1 85 ? 4.77 -8.203 -0.149 1 96.94 85 SER B N 1
ATOM 1605 C CA . SER B 1 85 ? 3.406 -8.664 -0.393 1 96.94 85 SER B CA 1
ATOM 1606 C C . SER B 1 85 ? 2.391 -7.793 0.343 1 96.94 85 SER B C 1
ATOM 1608 O O . SER B 1 85 ? 2.666 -7.305 1.44 1 96.94 85 SER B O 1
ATOM 1610 N N . ILE B 1 86 ? 1.239 -7.59 -0.308 1 97.81 86 ILE B N 1
ATOM 1611 C CA . ILE B 1 86 ? 0.149 -6.859 0.33 1 97.81 86 ILE B CA 1
ATOM 1612 C C . ILE B 1 86 ? -1.12 -7.707 0.311 1 97.81 86 ILE B C 1
ATOM 1614 O O . ILE B 1 86 ? -1.406 -8.391 -0.679 1 97.81 86 ILE B O 1
ATOM 1618 N N . ARG B 1 87 ? -1.787 -7.73 1.373 1 97.38 87 ARG B N 1
ATOM 1619 C CA . ARG B 1 87 ? -3.168 -8.188 1.479 1 97.38 87 ARG B CA 1
ATOM 1620 C C . ARG B 1 87 ? -4.109 -7.031 1.793 1 97.38 87 ARG B C 1
ATOM 1622 O O . ARG B 1 87 ? -3.93 -6.336 2.793 1 97.38 87 ARG B O 1
ATOM 1629 N N . PHE B 1 88 ? -5.094 -6.91 0.974 1 97.88 88 PHE B N 1
ATOM 1630 C CA . PHE B 1 88 ? -6.023 -5.809 1.187 1 97.88 88 PHE B CA 1
ATOM 1631 C C . PHE B 1 88 ? -7.145 -6.215 2.135 1 97.88 88 PHE B C 1
ATOM 1633 O O . PHE B 1 88 ? -7.539 -7.383 2.172 1 97.88 88 PHE B O 1
ATOM 1640 N N . GLY B 1 89 ? -7.645 -5.23 2.854 1 97.19 89 GLY B N 1
ATOM 1641 C CA . GLY B 1 89 ? -8.719 -5.469 3.809 1 97.19 89 GLY B CA 1
ATOM 1642 C C . GLY B 1 89 ? -10.102 -5.363 3.193 1 97.19 89 GLY B C 1
ATOM 1643 O O . GLY B 1 89 ? -10.234 -5.133 1.991 1 97.19 89 GLY B O 1
ATOM 1644 N N . ARG B 1 90 ? -11.055 -5.551 3.977 1 96.56 90 ARG B N 1
ATOM 1645 C CA . ARG B 1 90 ? -12.445 -5.652 3.551 1 96.56 90 ARG B CA 1
ATOM 1646 C C . ARG B 1 90 ? -12.906 -4.359 2.883 1 96.56 90 ARG B C 1
ATOM 1648 O O . ARG B 1 90 ? -13.633 -4.395 1.886 1 96.56 90 ARG B O 1
ATOM 1655 N N . ARG B 1 91 ? -12.555 -3.268 3.424 1 96.88 91 ARG B N 1
ATOM 1656 C CA . ARG B 1 91 ? -12.992 -1.978 2.895 1 96.88 91 ARG B CA 1
ATOM 1657 C C . ARG B 1 91 ? -12.477 -1.768 1.475 1 96.88 91 ARG B C 1
ATOM 1659 O O . ARG B 1 91 ? -13.242 -1.396 0.582 1 96.88 91 ARG B O 1
ATOM 1666 N N . MET B 1 92 ? -11.227 -2.039 1.293 1 96.88 92 MET B N 1
ATOM 1667 C CA . MET B 1 92 ? -10.625 -1.902 -0.03 1 96.88 92 MET B CA 1
ATOM 1668 C C . MET B 1 92 ? -11.273 -2.855 -1.026 1 96.88 92 MET B C 1
ATOM 1670 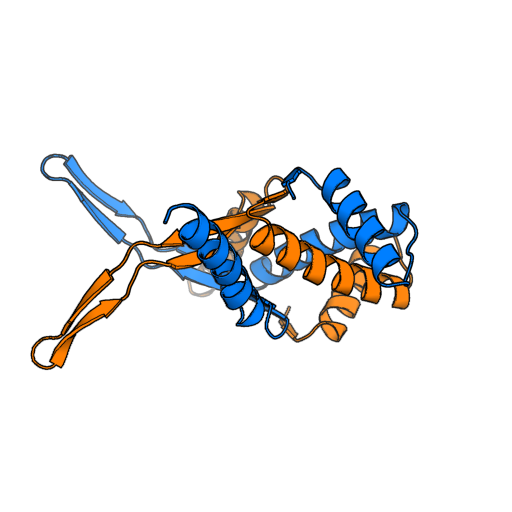O O . MET B 1 92 ? -11.578 -2.467 -2.156 1 96.88 92 MET B O 1
ATOM 1674 N N . ASN B 1 93 ? -11.492 -4.051 -0.595 1 94.69 93 ASN B N 1
ATOM 1675 C CA . ASN B 1 93 ? -12.125 -5.047 -1.455 1 94.69 93 ASN B CA 1
ATOM 1676 C C . ASN B 1 93 ? -13.555 -4.645 -1.82 1 94.69 93 ASN B C 1
ATOM 1678 O O . ASN B 1 93 ? -13.977 -4.809 -2.967 1 94.69 93 ASN B O 1
ATOM 1682 N N . ARG B 1 94 ? -14.25 -4.113 -0.889 1 95.12 94 ARG B N 1
ATOM 1683 C CA . ARG B 1 94 ? -15.633 -3.691 -1.111 1 95.12 94 ARG B CA 1
ATOM 1684 C C . ARG B 1 94 ? -15.703 -2.551 -2.121 1 95.12 94 ARG B C 1
ATOM 1686 O O . ARG B 1 94 ? -16.5 -2.592 -3.057 1 95.12 94 ARG B O 1
ATOM 1693 N N . VAL B 1 95 ? -14.883 -1.586 -1.978 1 95.06 95 VAL B N 1
ATOM 1694 C CA . VAL B 1 95 ? -14.953 -0.406 -2.832 1 95.06 95 VAL B CA 1
ATOM 1695 C C . VAL B 1 95 ? -14.523 -0.771 -4.254 1 95.06 95 VAL B C 1
ATOM 1697 O O . VAL B 1 95 ? -14.992 -0.17 -5.223 1 95.06 95 VAL B O 1
ATOM 1700 N N . ALA B 1 96 ? -13.625 -1.752 -4.371 1 94.5 96 ALA B N 1
ATOM 1701 C CA . ALA B 1 96 ? -13.203 -2.209 -5.691 1 94.5 96 ALA B CA 1
ATOM 1702 C C . ALA B 1 96 ? -14.375 -2.807 -6.469 1 94.5 96 ALA B C 1
ATOM 1704 O O . ALA B 1 96 ? -14.398 -2.762 -7.699 1 94.5 96 ALA B O 1
ATOM 1705 N N . GLN B 1 97 ? -15.336 -3.309 -5.715 1 91.12 97 GLN B N 1
ATOM 1706 C CA . GLN B 1 97 ? -16.484 -3.969 -6.34 1 91.12 97 GLN B CA 1
ATOM 1707 C C . GLN B 1 97 ? -17.625 -2.982 -6.59 1 91.12 97 GLN B C 1
ATOM 1709 O O . GLN B 1 97 ? -18.484 -3.232 -7.422 1 91.12 97 GLN B O 1
ATOM 1714 N N . GLU B 1 98 ? -17.812 -2.025 -5.789 1 84.25 98 GLU B N 1
ATOM 1715 C CA . GLU B 1 98 ? -18.891 -1.057 -5.883 1 84.25 98 GLU B CA 1
ATOM 1716 C C . GLU B 1 98 ? -18.984 -0.457 -7.285 1 84.25 98 GLU B C 1
ATOM 1718 O O . GLU B 1 98 ? -20.078 -0.255 -7.812 1 84.25 98 GLU B O 1
ATOM 1723 N N . LYS B 1 99 ? -17.891 0.108 -7.922 1 64.44 99 LYS B N 1
ATOM 1724 C CA . LYS B 1 99 ? -18.016 0.759 -9.219 1 64.44 99 LYS B C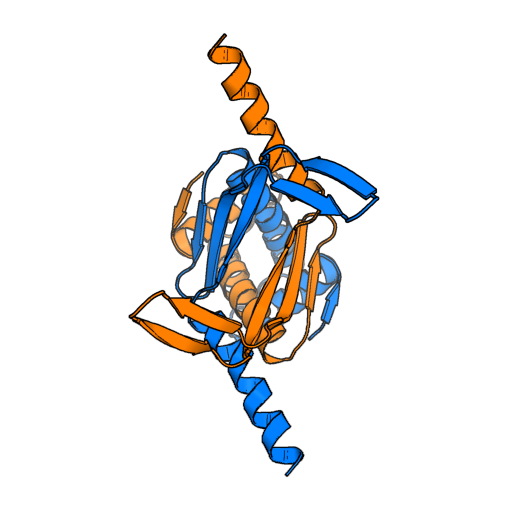A 1
ATOM 1725 C C . LYS B 1 99 ? -18.5 -0.224 -10.281 1 64.44 99 LYS B C 1
ATOM 1727 O O . LYS B 1 99 ? -19.172 0.171 -11.242 1 64.44 99 LYS B O 1
ATOM 1732 N N . ALA B 1 100 ? -18.078 -1.404 -10.258 1 54.69 100 ALA B N 1
ATOM 1733 C CA . ALA B 1 100 ? -18.531 -2.35 -11.281 1 54.69 100 ALA B CA 1
ATOM 1734 C C . ALA B 1 100 ? -20.047 -2.373 -11.383 1 54.69 100 ALA B C 1
ATOM 1736 O O . ALA B 1 100 ? -20.609 -2.557 -12.461 1 54.69 100 ALA B O 1
ATOM 1737 N N . ASP B 1 101 ? -20.672 -2.225 -10.281 1 52.88 101 ASP B N 1
ATOM 1738 C CA . ASP B 1 101 ? -22.125 -2.307 -10.328 1 52.88 101 ASP B CA 1
ATOM 1739 C C . ASP B 1 101 ? -22.719 -1.086 -11.031 1 52.88 101 ASP B C 1
ATOM 1741 O O . ASP B 1 101 ? -23.781 -1.176 -11.648 1 52.88 101 ASP B O 1
ATOM 1745 N N . GLU B 1 102 ? -22.094 0.031 -10.914 1 49.94 102 GLU B N 1
ATOM 1746 C CA . GLU B 1 102 ? -22.75 1.155 -11.586 1 49.94 102 GLU B CA 1
ATOM 1747 C C . GLU B 1 102 ? -22.609 1.045 -13.102 1 49.94 102 GLU B C 1
ATOM 1749 O O . GLU B 1 102 ? -23.438 1.565 -13.844 1 49.94 102 GLU B O 1
ATOM 1754 N N . GLY B 1 103 ? -21.531 0.577 -13.625 1 45.03 103 GLY B N 1
ATOM 1755 C CA . GLY B 1 103 ? -21.422 0.52 -15.078 1 45.03 103 GLY B CA 1
ATOM 1756 C C . GLY B 1 103 ? -22.328 -0.54 -15.688 1 45.03 103 GLY B C 1
ATOM 1757 O O . GLY B 1 103 ? -22.5 -0.573 -16.906 1 45.03 103 GLY B O 1
ATOM 1758 N N . GLU B 1 104 ? -22.562 -1.594 -15.055 1 42.38 104 GLU B N 1
ATOM 1759 C CA . GLU B 1 104 ? -23.484 -2.545 -15.656 1 42.38 104 GLU B CA 1
ATOM 1760 C C . GLU B 1 104 ? -24.891 -1.954 -15.766 1 42.38 104 GLU B C 1
ATOM 1762 O O . GLU B 1 104 ? -25.719 -2.438 -16.547 1 42.38 104 GLU B O 1
ATOM 1767 N N . GLU B 1 105 ? -25.266 -1.05 -14.93 1 42.97 105 GLU B N 1
ATOM 1768 C CA . GLU B 1 105 ? -26.641 -0.57 -15.102 1 42.97 105 GLU B CA 1
ATOM 1769 C C . GLU B 1 105 ? -26.766 0.271 -16.375 1 42.97 105 GLU B C 1
ATOM 1771 O O . GLU B 1 105 ? -27.891 0.516 -16.844 1 42.97 105 GLU B O 1
ATOM 1776 N N . GLU B 1 106 ? -25.656 0.928 -16.734 1 38.12 106 GLU B N 1
ATOM 1777 C CA . GLU B 1 106 ? -26 1.745 -17.906 1 38.12 106 GLU B CA 1
ATOM 1778 C C . GLU B 1 106 ? -26.078 0.899 -19.172 1 38.12 106 GLU B C 1
ATOM 1780 O O . GLU B 1 106 ? -26.469 1.396 -20.234 1 38.12 106 GLU B O 1
ATOM 1785 N N . VAL B 1 107 ? -25.406 -0.193 -19.188 1 36.47 107 VAL B N 1
ATOM 1786 C CA . VAL B 1 107 ? -25.422 -0.837 -20.5 1 36.47 107 VAL B CA 1
ATOM 1787 C C . VAL B 1 107 ? -26.703 -1.643 -20.656 1 36.47 107 VAL B C 1
ATOM 1789 O O . VAL B 1 107 ? -26.953 -2.221 -21.719 1 36.47 107 VAL B O 1
ATOM 1792 N N . GLU B 1 108 ? -27.578 -1.674 -19.609 1 30.55 108 GLU B N 1
ATOM 1793 C CA . GLU B 1 108 ? -28.859 -2.186 -20.078 1 30.55 108 GLU B CA 1
ATOM 1794 C C . GLU B 1 108 ? -29.719 -1.072 -20.688 1 30.55 108 GLU B C 1
ATOM 1796 O O . GLU B 1 108 ? -29.719 0.051 -20.172 1 30.55 108 GLU B O 1
#

Sequence (216 aa):
MKINGIKQLTDAVYDKAKEMNHPIRKHETYWAMKAFMEVMVDVIREDGYLRIYDILILERKWKNAKTYGNFGRGVVRKEGKYVPSIRFGRRMNRVAQEKADEGEEEVEMKINGIKQLTDAVYDKAKEMNHPIRKHETYWAMKAFMEVMVDVIREDGYLRIYDILILERKWKNAKTYGNFGRGVVRKEGKYVPSIRFGRRMNRVAQEKADEGEEEVE

Nearest PDB structures (foldseek):
  2np2-assembly1_B  TM=8.210E-01  e=5.911E-05  Borreliella burgdorferi
  4yfh-assembly1_B  TM=7.911E-01  e=1.033E-04  Escherichia coli
  1owf-assembly1_B  TM=7.483E-01  e=6.290E-05  Escherichia coli
  5j0n-assembly1_L  TM=7.422E-01  e=1.033E-04  Escherichia coli
  3rhi-assembly1_B  TM=8.910E-01  e=5.521E-04  Bacillus anthracis str. Sterne

Solvent-accessible surface area (backbone atoms only — not comparable to full-atom values): 11135 Å² total; per-residue (Å²): 76,78,31,71,31,68,67,45,42,27,51,52,28,35,52,41,16,41,76,70,72,48,71,56,57,60,71,51,36,39,41,45,52,53,19,40,55,51,50,56,47,46,19,29,44,54,66,20,32,43,36,37,85,46,45,35,35,39,31,52,40,80,40,74,54,47,73,46,70,42,91,94,43,65,75,46,73,42,74,53,46,44,31,62,44,76,46,74,21,61,54,41,44,49,37,24,40,55,47,57,58,58,58,56,57,66,74,101,76,79,30,69,32,68,66,46,43,27,50,52,28,34,52,41,16,41,74,71,72,48,70,54,56,62,71,53,36,39,42,46,52,52,20,41,55,50,49,55,47,47,19,32,43,54,66,20,32,41,35,37,86,45,45,35,34,40,30,52,41,80,39,74,54,44,75,44,70,42,92,92,73,46,75,46,73,41,75,54,45,44,29,63,43,76,45,70,21,62,54,41,42,49,37,25,41,54,49,59,58,60,59,58,59,65,75,100